Protein AF-A0A7G9T9T8-F1 (afdb_monomer)

Nearest PDB structures (foldseek):
  2iwv-assembly2_B  TM=6.405E-01  e=5.089E-01  Escherichia coli K-12
  6rd3-assembly1_B  TM=4.167E-01  e=2.544E-01  Klebsiella pneumoniae
  4v3g-assembly1_A  TM=5.137E-01  e=1.370E+00  Klebsiella oxytoca
  4d65-assembly1_C  TM=4.258E-01  e=1.670E+00  Providencia stuartii
  1uyo-assembly1_X  TM=4.064E-01  e=1.938E+00  Neisseria meningitidis

Radius of gyration: 18.89 Å; Cα contacts (8 Å, |Δi|>4): 425; chains: 1; bounding box: 42×28×63 Å

Structure (mmCIF, N/CA/C/O backbone):
data_AF-A0A7G9T9T8-F1
#
_entry.id   AF-A0A7G9T9T8-F1
#
loop_
_atom_site.group_PDB
_atom_site.id
_atom_site.type_symbol
_atom_site.label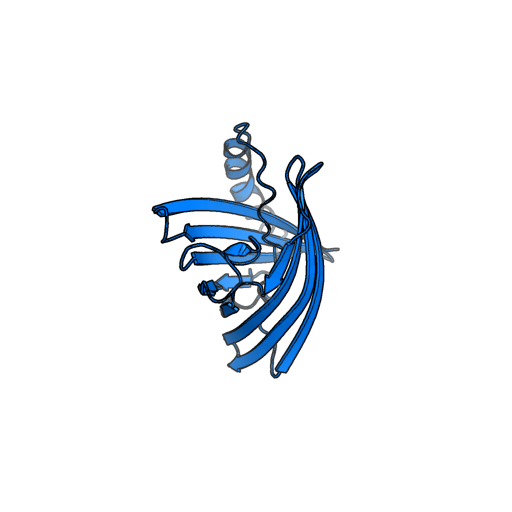_atom_id
_atom_site.label_alt_id
_atom_site.label_comp_id
_atom_site.label_asym_id
_atom_site.label_entity_id
_atom_site.label_seq_id
_atom_site.pdbx_PDB_ins_code
_atom_site.Cartn_x
_atom_site.Cartn_y
_atom_site.Cartn_z
_atom_site.occupancy
_atom_site.B_iso_or_equiv
_atom_site.auth_seq_id
_atom_site.auth_comp_id
_atom_site.auth_asym_id
_atom_site.auth_atom_id
_atom_site.pdbx_PDB_model_num
ATOM 1 N N . MET A 1 1 ? -12.056 4.888 40.534 1.00 46.94 1 MET A N 1
ATOM 2 C CA . MET A 1 1 ? -11.791 4.600 39.104 1.00 46.94 1 MET A CA 1
ATOM 3 C C . MET A 1 1 ? -10.584 5.425 38.642 1.00 46.94 1 MET A C 1
ATOM 5 O O . MET A 1 1 ? -10.728 6.570 38.252 1.00 46.94 1 MET A O 1
ATOM 9 N N . SER A 1 2 ? -9.382 5.083 39.118 1.00 39.94 2 SER A N 1
ATOM 10 C CA . SER A 1 2 ? -8.290 4.372 38.407 1.00 39.94 2 SER A CA 1
ATOM 11 C C . SER A 1 2 ? -7.689 5.081 37.175 1.00 39.94 2 SER A C 1
ATOM 13 O O . SER A 1 2 ? -7.621 4.523 36.087 1.00 39.94 2 SER A O 1
ATOM 15 N N . ARG A 1 3 ? -7.084 6.259 37.395 1.00 42.50 3 ARG A N 1
ATOM 16 C CA . ARG A 1 3 ? -6.124 6.929 36.481 1.00 42.50 3 ARG A CA 1
ATOM 17 C C . ARG A 1 3 ? -4.807 6.156 36.237 1.00 42.50 3 ARG A C 1
ATOM 19 O O . ARG A 1 3 ? -3.896 6.686 35.619 1.00 42.50 3 ARG A O 1
ATOM 26 N N . ARG A 1 4 ? -4.677 4.920 36.734 1.00 39.94 4 ARG A N 1
ATOM 27 C CA . ARG A 1 4 ? -3.432 4.128 36.699 1.00 39.94 4 ARG A CA 1
ATOM 28 C C . ARG A 1 4 ? -3.327 3.153 35.519 1.00 39.94 4 ARG A C 1
ATOM 30 O O . ARG A 1 4 ? -2.300 2.509 35.390 1.00 39.94 4 ARG A O 1
ATOM 37 N N . PHE A 1 5 ? -4.347 3.057 34.663 1.00 36.84 5 PHE A N 1
ATOM 38 C CA . PHE A 1 5 ? -4.350 2.118 33.529 1.00 36.84 5 PHE A CA 1
ATOM 39 C C . PHE A 1 5 ? -3.860 2.719 32.199 1.00 36.84 5 PHE A C 1
ATOM 41 O O . PHE A 1 5 ? -3.500 1.977 31.295 1.00 36.84 5 PHE A O 1
ATOM 48 N N . VAL A 1 6 ? -3.805 4.051 32.073 1.00 36.78 6 VAL A N 1
ATOM 49 C CA . VAL A 1 6 ? -3.439 4.724 30.809 1.00 36.78 6 VAL A CA 1
ATOM 50 C C . VAL A 1 6 ? -1.917 4.829 30.629 1.00 36.78 6 VAL A C 1
ATOM 52 O O . VAL A 1 6 ? -1.420 4.858 29.509 1.00 36.78 6 VAL A O 1
ATOM 55 N N . THR A 1 7 ? -1.147 4.817 31.718 1.00 35.94 7 THR A N 1
ATOM 56 C CA . THR A 1 7 ? 0.306 5.046 31.670 1.00 35.94 7 THR A CA 1
ATOM 57 C C . THR A 1 7 ? 1.118 3.817 31.249 1.00 35.94 7 THR A C 1
ATOM 59 O O . THR A 1 7 ? 2.262 3.959 30.831 1.00 35.94 7 THR A O 1
ATOM 62 N N . SER A 1 8 ? 0.550 2.610 31.335 1.00 31.81 8 SER A N 1
ATOM 63 C CA . SER A 1 8 ? 1.305 1.367 31.113 1.00 31.81 8 SER A CA 1
ATOM 64 C C . SER A 1 8 ? 1.410 0.942 29.646 1.00 31.81 8 SER A C 1
ATOM 66 O O . SER A 1 8 ? 2.321 0.192 29.314 1.00 31.81 8 SER A O 1
ATOM 68 N N . VAL A 1 9 ? 0.547 1.441 28.755 1.00 36.09 9 VAL A N 1
ATOM 69 C CA . VAL A 1 9 ? 0.622 1.117 27.314 1.00 36.09 9 VAL A CA 1
ATOM 70 C C . VAL A 1 9 ? 1.652 1.999 26.596 1.00 36.09 9 VAL A C 1
ATOM 72 O O . VAL A 1 9 ? 2.350 1.533 25.701 1.00 36.09 9 VAL A O 1
ATOM 75 N N . LEU A 1 10 ? 1.842 3.245 27.050 1.00 32.66 10 LEU A N 1
ATOM 76 C CA . LEU A 1 10 ? 2.774 4.190 26.421 1.00 32.66 10 LEU A CA 1
ATOM 77 C C . LEU A 1 10 ? 4.258 3.806 26.602 1.00 32.66 10 LEU A C 1
ATOM 79 O O . LEU A 1 10 ? 5.101 4.207 25.807 1.00 32.66 10 LEU A O 1
ATOM 83 N N . MET A 1 11 ? 4.592 3.020 27.633 1.00 36.62 11 MET A N 1
ATOM 84 C CA . MET A 1 11 ? 5.982 2.657 27.950 1.00 36.62 11 MET A CA 1
ATOM 85 C C . MET A 1 11 ? 6.512 1.424 27.200 1.00 36.62 11 MET A C 1
ATOM 87 O O . MET A 1 11 ? 7.717 1.189 27.231 1.00 36.62 11 MET A O 1
ATOM 91 N N . MET A 1 12 ? 5.668 0.666 26.490 1.00 39.31 12 MET A N 1
ATOM 92 C CA . MET A 1 12 ? 6.123 -0.486 25.690 1.00 39.31 12 MET A CA 1
ATOM 93 C C . MET A 1 12 ? 6.523 -0.138 24.246 1.00 39.31 12 MET A C 1
ATOM 95 O O . MET A 1 12 ? 7.150 -0.961 23.589 1.00 39.31 12 MET A O 1
ATOM 99 N N . LEU A 1 13 ? 6.234 1.074 23.758 1.00 40.78 13 LEU A N 1
ATOM 100 C CA . LEU A 1 13 ? 6.582 1.499 22.389 1.00 40.78 13 LEU A CA 1
ATOM 101 C C . LEU A 1 13 ? 7.947 2.204 22.274 1.00 40.78 13 LEU A C 1
ATOM 103 O O . LEU A 1 13 ? 8.478 2.345 21.176 1.00 40.78 13 LEU A O 1
ATOM 107 N N . ALA A 1 14 ? 8.548 2.623 23.391 1.00 39.56 14 ALA A N 1
ATOM 108 C CA . ALA A 1 14 ? 9.781 3.412 23.386 1.00 39.56 14 ALA A CA 1
ATOM 109 C C . ALA A 1 14 ? 11.070 2.658 22.966 1.00 39.56 14 ALA A C 1
ATOM 111 O O . ALA A 1 14 ? 11.891 3.273 22.285 1.00 39.56 14 ALA A O 1
ATOM 112 N N . PRO A 1 15 ? 11.300 1.366 23.294 1.00 44.19 15 PRO A N 1
ATOM 113 C CA . PRO A 1 15 ? 12.571 0.725 22.944 1.00 44.19 15 PRO A CA 1
ATOM 114 C C . PRO A 1 15 ? 12.659 0.247 21.481 1.00 44.19 15 PRO A C 1
ATOM 116 O O . PRO A 1 15 ? 13.750 -0.090 21.031 1.00 44.19 15 PRO A O 1
ATO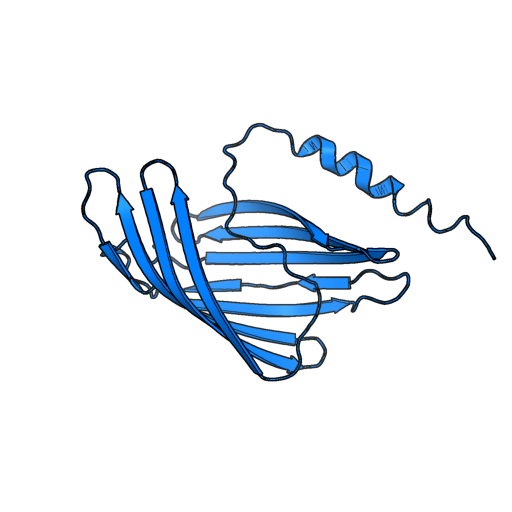M 119 N N . GLY A 1 16 ? 11.558 0.249 20.716 1.00 40.00 16 GLY A N 1
ATOM 120 C CA . GLY A 1 16 ? 11.560 -0.158 19.301 1.00 40.00 16 GLY A CA 1
ATOM 121 C C . GLY A 1 16 ? 12.051 0.920 18.325 1.00 40.00 16 GLY A C 1
ATOM 122 O O . GLY A 1 16 ? 12.593 0.591 17.273 1.00 40.00 16 GLY A O 1
ATOM 123 N N . LEU A 1 17 ? 11.919 2.207 18.675 1.00 44.59 17 LEU A N 1
ATOM 124 C CA . LEU A 1 17 ? 12.282 3.313 17.776 1.00 44.59 17 LEU A CA 1
ATOM 125 C C . LEU A 1 17 ? 13.799 3.513 17.618 1.00 44.59 17 LEU A C 1
ATOM 127 O O . LEU A 1 17 ? 14.245 4.054 16.609 1.00 44.59 17 LEU A O 1
ATOM 131 N N . ALA A 1 18 ? 14.606 3.075 18.588 1.00 45.25 18 ALA A N 1
ATOM 132 C CA . ALA A 1 18 ? 16.051 3.310 18.577 1.00 45.25 18 ALA A CA 1
ATOM 133 C C . ALA A 1 18 ? 16.823 2.407 17.593 1.00 45.25 18 ALA A C 1
ATOM 135 O O . ALA A 1 18 ? 17.959 2.720 17.252 1.00 45.25 18 ALA A O 1
ATOM 136 N N . ALA A 1 19 ? 16.217 1.317 17.108 1.00 45.78 19 ALA A N 1
ATOM 137 C CA . ALA A 1 19 ? 16.844 0.398 16.152 1.00 45.78 19 ALA A CA 1
ATOM 138 C C . ALA A 1 19 ? 16.656 0.805 14.673 1.00 45.78 19 ALA A C 1
ATOM 140 O O . ALA A 1 19 ? 17.202 0.154 13.787 1.00 45.78 19 ALA A O 1
ATOM 141 N N . LEU A 1 20 ? 15.903 1.876 14.392 1.00 45.19 20 LEU A N 1
ATOM 142 C CA . LEU A 1 20 ? 15.537 2.308 13.032 1.00 45.19 20 LEU A CA 1
ATOM 143 C C . LEU A 1 20 ? 16.400 3.456 12.486 1.00 45.19 20 LEU A C 1
ATOM 145 O O . LEU A 1 20 ? 16.138 3.962 11.401 1.00 45.19 20 LEU A O 1
ATOM 149 N N . THR A 1 21 ? 17.434 3.878 13.215 1.00 43.88 21 THR A N 1
ATOM 150 C CA . THR A 1 21 ? 18.306 5.004 12.834 1.00 43.88 21 THR A CA 1
ATOM 151 C C . THR A 1 21 ? 19.557 4.585 12.059 1.00 43.88 21 THR A C 1
ATOM 153 O O . THR A 1 21 ? 20.486 5.381 11.914 1.00 43.88 21 THR A O 1
ATOM 156 N N . ALA A 1 22 ? 19.606 3.358 11.529 1.00 38.19 22 ALA A N 1
ATOM 157 C CA . ALA A 1 22 ? 20.656 2.988 10.588 1.00 38.19 22 ALA A CA 1
ATOM 158 C C . ALA A 1 22 ? 20.522 3.854 9.315 1.00 38.19 22 ALA A C 1
ATOM 160 O O . ALA A 1 22 ? 19.442 3.883 8.723 1.00 38.19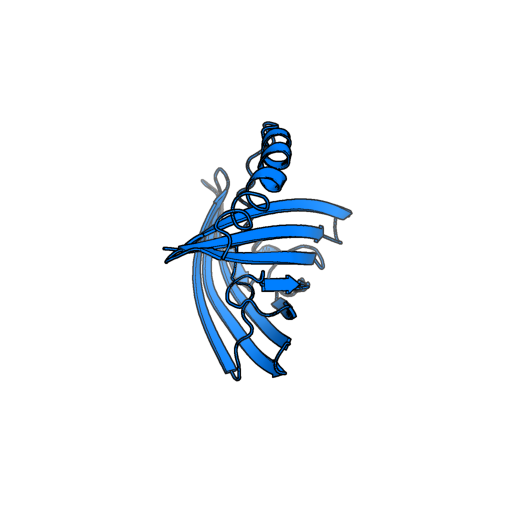 22 ALA A O 1
ATOM 161 N N . PRO A 1 23 ? 21.582 4.558 8.875 1.00 34.28 23 PRO A N 1
ATOM 162 C CA . PRO A 1 23 ? 21.566 5.333 7.639 1.00 34.28 23 PRO A CA 1
ATOM 163 C C . PRO A 1 23 ? 21.583 4.378 6.437 1.00 34.28 23 PRO A C 1
ATOM 165 O O . PRO A 1 23 ? 22.622 4.116 5.838 1.00 34.28 23 PRO A O 1
ATOM 168 N N . GLY A 1 24 ? 20.427 3.804 6.113 1.00 37.91 24 GLY A N 1
ATOM 169 C CA . GLY A 1 24 ? 20.154 3.237 4.797 1.00 37.91 24 GLY A CA 1
ATOM 170 C C . GLY A 1 24 ? 19.736 4.348 3.830 1.00 37.91 24 GLY A C 1
ATOM 171 O O . GLY A 1 24 ? 19.351 5.431 4.283 1.00 37.91 24 GLY A O 1
ATOM 172 N N . PRO A 1 25 ? 19.796 4.123 2.505 1.00 32.97 25 PRO A N 1
ATOM 173 C CA . PRO A 1 25 ? 19.146 5.026 1.566 1.00 32.97 25 PRO A CA 1
ATOM 174 C C . PRO A 1 25 ? 17.696 5.203 2.019 1.00 32.97 25 PRO A C 1
ATOM 176 O O . PRO A 1 25 ? 16.959 4.225 2.149 1.00 32.97 25 PRO A O 1
ATOM 179 N N . ALA A 1 26 ? 17.309 6.444 2.310 1.00 31.34 26 ALA A N 1
ATOM 180 C CA . ALA A 1 26 ? 15.929 6.799 2.578 1.00 31.34 26 ALA A CA 1
ATOM 181 C C . ALA A 1 26 ? 15.155 6.626 1.269 1.00 31.34 26 ALA A C 1
ATOM 183 O O . ALA A 1 26 ? 14.925 7.578 0.527 1.00 31.34 26 ALA A O 1
ATOM 184 N N . MET A 1 27 ? 14.790 5.385 0.954 1.00 32.19 27 MET A N 1
ATOM 185 C CA . MET A 1 27 ? 13.688 5.138 0.052 1.00 32.19 27 MET A CA 1
ATOM 186 C C . MET A 1 27 ? 12.468 5.598 0.830 1.00 32.19 27 MET A C 1
ATOM 188 O O . MET A 1 27 ? 12.003 4.910 1.737 1.00 32.19 27 MET A O 1
ATOM 192 N N . ALA A 1 28 ? 12.008 6.815 0.539 1.00 33.06 28 ALA A N 1
ATOM 193 C CA . ALA A 1 28 ? 10.644 7.202 0.840 1.00 33.06 28 ALA A CA 1
ATOM 194 C C . ALA A 1 28 ? 9.772 6.187 0.102 1.00 33.06 28 ALA A C 1
ATOM 196 O O . ALA A 1 28 ? 9.500 6.331 -1.087 1.00 33.06 28 ALA A O 1
ATOM 197 N N . SER A 1 29 ? 9.474 5.071 0.764 1.00 40.09 29 SER A N 1
ATOM 198 C CA . SER A 1 29 ? 8.638 4.043 0.183 1.00 40.09 29 SER A CA 1
ATOM 199 C C . SER A 1 29 ? 7.307 4.712 -0.116 1.00 40.09 29 SER A C 1
ATOM 201 O O . SER A 1 29 ? 6.798 5.429 0.748 1.00 40.09 29 SER A O 1
ATOM 203 N N . ALA A 1 30 ? 6.757 4.490 -1.305 1.00 43.03 30 ALA A N 1
ATOM 204 C CA . ALA A 1 30 ? 5.501 5.076 -1.775 1.00 43.03 30 ALA A CA 1
ATOM 205 C C . ALA A 1 30 ? 4.262 4.695 -0.929 1.00 43.03 30 ALA A C 1
ATOM 207 O O . ALA A 1 30 ? 3.129 4.893 -1.353 1.00 43.03 30 ALA A O 1
ATOM 208 N N . TYR A 1 31 ? 4.457 4.132 0.262 1.00 53.59 31 TYR A N 1
ATOM 209 C CA . TYR A 1 31 ? 3.400 3.665 1.132 1.00 53.59 31 TYR A CA 1
ATOM 210 C C . TYR A 1 31 ? 2.896 4.803 2.009 1.00 53.59 31 TYR A C 1
ATOM 212 O O . TYR A 1 31 ? 3.493 5.172 3.021 1.00 53.59 31 TYR A O 1
ATOM 220 N N . GLU A 1 32 ? 1.748 5.326 1.605 1.00 64.75 32 GLU A N 1
ATOM 221 C CA . GLU A 1 32 ? 0.862 6.093 2.461 1.00 64.75 32 GLU A CA 1
ATOM 222 C C . GLU A 1 32 ? 0.431 5.212 3.645 1.00 64.75 32 GLU A C 1
ATOM 224 O O . GLU A 1 32 ? -0.025 4.075 3.479 1.00 64.75 32 GLU A O 1
ATOM 229 N N . VAL A 1 33 ? 0.628 5.708 4.867 1.00 70.75 33 VAL A N 1
ATOM 230 C CA . VAL A 1 33 ? 0.095 5.049 6.061 1.00 70.75 33 VAL A CA 1
ATOM 231 C C . VAL A 1 33 ? -1.405 5.329 6.085 1.00 70.75 33 VAL A C 1
ATOM 233 O O . VAL A 1 33 ? -1.816 6.435 6.409 1.00 70.75 33 VAL A O 1
ATOM 236 N N . GLY A 1 34 ? -2.215 4.343 5.704 1.00 79.31 34 GLY A N 1
ATOM 237 C CA . GLY A 1 34 ? -3.677 4.436 5.761 1.00 79.31 34 GLY A CA 1
ATOM 238 C C . GLY A 1 34 ? -4.247 4.138 7.152 1.00 79.31 34 GLY A C 1
ATOM 239 O O . GLY A 1 34 ? -3.540 3.664 8.038 1.00 79.31 34 GLY A O 1
ATOM 240 N N . ASP A 1 35 ? -5.545 4.364 7.340 1.00 85.75 35 ASP A N 1
ATOM 241 C CA . ASP A 1 35 ? -6.267 3.976 8.556 1.00 85.75 35 ASP A CA 1
ATOM 242 C C . ASP A 1 35 ? -6.503 2.447 8.656 1.00 85.75 35 ASP A C 1
ATOM 244 O O . ASP A 1 35 ? -6.199 1.667 7.744 1.00 85.75 35 ASP A O 1
ATOM 248 N N . THR A 1 36 ? -7.085 1.997 9.772 1.00 92.00 36 THR A N 1
ATOM 249 C CA . THR A 1 36 ? -7.526 0.599 9.958 1.00 92.00 36 THR A CA 1
ATOM 250 C C . THR A 1 36 ? -8.998 0.369 9.602 1.00 92.00 36 THR A C 1
ATOM 252 O O . THR A 1 36 ? -9.476 -0.756 9.735 1.00 92.00 36 THR A O 1
ATOM 255 N N . ASP A 1 37 ? -9.712 1.391 9.125 1.00 92.12 37 ASP A N 1
ATOM 256 C CA . ASP A 1 37 ? -11.162 1.336 8.941 1.00 92.12 37 ASP A CA 1
ATOM 257 C C . ASP A 1 37 ? -11.554 0.632 7.639 1.00 92.12 37 ASP A C 1
ATOM 259 O O . ASP A 1 37 ? -10.870 0.720 6.616 1.00 92.12 37 ASP A O 1
ATOM 263 N N . ILE A 1 38 ? -12.689 -0.065 7.673 1.00 93.50 38 ILE A N 1
ATOM 264 C CA . ILE A 1 38 ? -13.287 -0.721 6.509 1.00 93.50 38 ILE A CA 1
ATOM 265 C C . ILE A 1 38 ? -14.452 0.137 6.032 1.00 93.50 38 ILE A C 1
ATOM 267 O O . ILE A 1 38 ? -15.353 0.469 6.803 1.00 93.50 38 ILE A O 1
ATOM 271 N N . GLY A 1 39 ? -14.436 0.537 4.762 1.00 88.38 39 GLY A N 1
ATOM 272 C CA . GLY A 1 39 ? -15.583 1.220 4.182 1.00 88.38 39 GLY A CA 1
ATOM 273 C C . GLY A 1 39 ? -16.695 0.254 3.821 1.00 88.38 39 GLY A C 1
ATOM 274 O O . GLY A 1 39 ? -16.443 -0.901 3.508 1.00 88.38 39 GLY A O 1
ATOM 275 N N . ALA A 1 40 ? -17.924 0.758 3.785 1.00 92.31 40 ALA A N 1
ATOM 276 C CA . ALA A 1 40 ? -19.065 0.034 3.240 1.00 92.31 40 ALA A CA 1
ATOM 277 C C . ALA A 1 40 ? -19.372 0.509 1.813 1.00 92.31 40 ALA A C 1
ATOM 279 O O . ALA A 1 40 ? -19.341 1.709 1.531 1.00 92.31 40 ALA A O 1
ATOM 280 N N . GLY A 1 41 ? -19.730 -0.423 0.926 1.00 95.19 41 GLY A N 1
ATOM 281 C CA . GLY A 1 41 ? -20.179 -0.099 -0.428 1.00 95.19 41 GLY A CA 1
ATOM 282 C C . GLY A 1 41 ? -19.049 0.311 -1.373 1.00 95.19 41 GLY A C 1
ATOM 283 O O . GLY A 1 41 ? -17.900 -0.085 -1.193 1.00 95.19 41 GLY A O 1
ATOM 284 N N . TRP A 1 42 ? -19.399 1.047 -2.427 1.00 97.00 42 TRP A N 1
ATOM 285 C CA . TRP A 1 42 ? -18.475 1.411 -3.502 1.00 97.00 42 TRP A CA 1
ATOM 286 C C . TRP A 1 42 ? -17.725 2.707 -3.199 1.00 97.00 42 TRP A C 1
ATOM 288 O O . TRP A 1 42 ? -18.316 3.690 -2.749 1.00 97.00 42 TRP A O 1
ATOM 298 N N . LYS A 1 43 ? -16.434 2.726 -3.525 1.00 95.19 43 LYS A N 1
ATOM 299 C CA . LYS A 1 43 ? -15.566 3.904 -3.487 1.00 95.19 43 LYS A CA 1
ATOM 300 C C . LYS A 1 43 ? -14.844 4.042 -4.818 1.00 95.19 43 LYS A C 1
ATOM 302 O O . LYS A 1 43 ? -14.470 3.048 -5.431 1.00 95.19 43 LYS A O 1
ATOM 307 N N . VAL A 1 44 ? -14.612 5.277 -5.240 1.00 95.00 44 VAL A N 1
ATOM 308 C CA . VAL A 1 44 ? -13.764 5.587 -6.393 1.00 95.00 44 VAL A CA 1
ATOM 309 C C . VAL A 1 44 ? -12.770 6.646 -5.953 1.00 95.00 44 VAL A C 1
ATOM 311 O O . VAL A 1 44 ? -13.174 7.670 -5.400 1.00 95.00 44 VAL A O 1
ATOM 314 N N . LYS A 1 45 ? -11.484 6.403 -6.188 1.00 93.06 45 LYS A N 1
ATOM 315 C CA . LYS A 1 45 ? -10.417 7.374 -5.957 1.00 93.06 45 LYS A CA 1
ATOM 316 C C . LYS A 1 45 ? -9.779 7.749 -7.281 1.00 93.06 45 LYS A C 1
ATOM 318 O O . LYS A 1 45 ? -9.566 6.902 -8.147 1.00 93.06 45 LYS A O 1
ATOM 323 N N . LEU A 1 46 ? -9.486 9.035 -7.406 1.00 94.00 46 LEU A N 1
ATOM 324 C CA . LEU A 1 46 ? -8.754 9.609 -8.518 1.00 94.00 46 LEU A CA 1
ATOM 325 C C . LEU A 1 46 ? -7.573 10.381 -7.944 1.00 94.00 46 LEU A C 1
ATOM 327 O O . LEU A 1 46 ? -7.770 11.277 -7.122 1.00 94.00 46 LEU A O 1
ATOM 331 N N . GLN A 1 47 ? -6.370 10.051 -8.390 1.00 89.44 47 GLN A N 1
ATOM 332 C CA . GLN A 1 47 ? -5.146 10.651 -7.887 1.00 89.44 47 GLN A CA 1
ATOM 333 C C . GLN A 1 47 ? -4.253 11.125 -9.033 1.00 89.44 47 GLN A C 1
ATOM 335 O O . GLN A 1 47 ? -4.240 10.573 -10.134 1.00 89.44 47 GLN A O 1
ATOM 340 N N . VAL A 1 48 ? -3.521 12.204 -8.761 1.00 90.44 48 VAL A N 1
ATOM 341 C CA . VAL A 1 48 ? -2.408 12.668 -9.583 1.00 90.44 48 VAL A CA 1
ATOM 342 C C . VAL A 1 48 ? -1.190 12.733 -8.682 1.00 90.44 48 VAL A C 1
ATOM 344 O O . VAL A 1 48 ? -1.210 13.426 -7.665 1.00 90.44 48 VAL A O 1
ATOM 347 N N . ALA A 1 49 ? -0.135 12.025 -9.059 1.00 86.56 49 ALA A N 1
ATOM 348 C CA . ALA A 1 49 ? 1.100 11.966 -8.299 1.00 86.56 49 ALA A CA 1
ATOM 349 C C . ALA A 1 49 ? 2.254 12.567 -9.102 1.00 86.56 49 ALA A C 1
ATOM 351 O O . ALA A 1 49 ? 2.300 12.503 -10.332 1.00 86.56 49 ALA A O 1
ATOM 352 N N . ARG A 1 50 ? 3.209 13.162 -8.387 1.00 88.44 50 ARG A N 1
ATOM 353 C CA . ARG A 1 50 ? 4.486 13.612 -8.939 1.00 88.44 50 ARG A CA 1
ATOM 354 C C . ARG A 1 50 ? 5.593 13.060 -8.056 1.00 88.44 50 ARG A C 1
ATOM 356 O O . ARG A 1 50 ? 5.691 13.447 -6.895 1.00 88.44 50 ARG A O 1
ATOM 363 N N . LEU A 1 51 ? 6.427 12.196 -8.617 1.00 84.56 51 LEU A N 1
ATOM 364 C CA . LEU A 1 51 ? 7.534 11.552 -7.923 1.00 84.56 51 LEU A CA 1
ATOM 365 C C . LEU A 1 51 ? 8.856 12.045 -8.504 1.00 84.56 51 LEU A C 1
ATOM 367 O O . LEU A 1 51 ? 8.987 12.234 -9.710 1.00 84.56 51 LEU A O 1
ATOM 371 N N . ARG A 1 52 ? 9.850 12.273 -7.649 1.00 85.81 52 ARG A N 1
ATOM 372 C CA . ARG A 1 52 ? 11.217 12.584 -8.074 1.00 85.81 52 ARG A CA 1
ATOM 373 C C . ARG A 1 52 ? 12.166 11.587 -7.428 1.00 85.81 52 ARG A C 1
ATOM 375 O O . ARG A 1 52 ? 12.169 11.473 -6.206 1.00 85.81 52 ARG A O 1
ATOM 382 N N . SER A 1 53 ? 12.976 10.924 -8.244 1.00 82.44 53 SER A N 1
ATOM 383 C CA . SER A 1 53 ? 14.001 9.977 -7.805 1.00 82.44 53 SER A CA 1
ATOM 384 C C . SER A 1 53 ? 15.313 10.312 -8.509 1.00 82.44 53 SER A C 1
ATOM 386 O O . SER A 1 53 ? 15.467 10.069 -9.703 1.00 82.44 53 SER A O 1
ATOM 388 N N . GLY A 1 54 ? 16.241 10.954 -7.793 1.00 86.88 54 GLY A N 1
ATOM 389 C CA . GLY A 1 54 ? 17.464 11.490 -8.399 1.00 86.88 54 GLY A CA 1
ATOM 390 C C . GLY A 1 54 ? 17.159 12.450 -9.557 1.00 86.88 54 GLY A C 1
ATOM 391 O O . GLY A 1 54 ? 16.453 13.445 -9.371 1.00 86.88 54 GLY A O 1
ATOM 392 N N . ASP A 1 55 ? 17.668 12.114 -10.744 1.00 87.50 55 ASP A N 1
ATOM 393 C CA . ASP A 1 55 ? 17.502 12.881 -11.988 1.00 87.50 55 ASP A CA 1
ATOM 394 C C . ASP A 1 55 ? 16.219 12.546 -12.762 1.00 87.50 55 ASP A C 1
ATOM 396 O O . ASP A 1 55 ? 15.975 13.117 -13.833 1.00 87.50 55 ASP A O 1
ATOM 400 N N . GLU A 1 56 ? 15.409 11.625 -12.239 1.00 84.94 56 GLU A N 1
ATOM 401 C CA . GLU A 1 56 ? 14.148 11.202 -12.825 1.00 84.94 56 GLU A CA 1
ATOM 402 C C . GLU A 1 56 ? 12.956 11.914 -12.177 1.00 84.94 56 GLU A C 1
ATOM 404 O O . GLU A 1 56 ? 12.856 12.066 -10.954 1.00 84.94 56 GLU A O 1
ATOM 409 N N . LEU A 1 57 ? 12.028 12.352 -13.022 1.00 88.75 57 LEU A N 1
ATOM 410 C CA . LEU A 1 57 ? 10.752 12.936 -12.655 1.00 88.75 57 LEU A CA 1
ATOM 411 C C . LEU A 1 57 ? 9.620 12.076 -13.224 1.00 88.75 57 LEU A C 1
ATOM 413 O O . LEU A 1 57 ? 9.337 12.113 -14.422 1.00 88.75 57 LEU A O 1
ATOM 417 N N . GLY A 1 58 ? 8.947 11.347 -12.344 1.00 86.88 58 GLY A N 1
ATOM 418 C CA . GLY A 1 58 ? 7.727 10.610 -12.636 1.00 86.88 58 GLY A CA 1
ATOM 419 C C . GLY A 1 58 ? 6.485 11.464 -12.398 1.00 86.88 58 GLY A C 1
ATOM 420 O O . GLY A 1 58 ? 6.411 12.262 -11.459 1.00 86.88 58 GLY A O 1
ATOM 421 N N . TRP A 1 59 ? 5.482 11.284 -13.243 1.00 89.38 59 TRP A N 1
ATOM 422 C CA . TRP A 1 59 ? 4.124 11.741 -12.995 1.00 89.38 59 TRP A CA 1
ATOM 423 C C . TRP A 1 59 ? 3.160 10.592 -13.224 1.00 89.38 59 TRP A C 1
ATOM 425 O O . TRP A 1 59 ? 3.266 9.925 -14.250 1.00 89.38 59 TRP A O 1
ATOM 435 N N . SER A 1 60 ? 2.170 10.464 -12.354 1.00 84.44 60 SER A N 1
ATOM 436 C CA . SER A 1 60 ? 1.011 9.604 -12.571 1.00 84.44 60 SER A CA 1
ATOM 437 C C . SER A 1 60 ? -0.216 10.491 -12.742 1.00 84.44 60 SER A C 1
ATOM 439 O O . SER A 1 60 ? -0.522 11.301 -11.864 1.00 84.44 60 SER A O 1
ATOM 441 N N . HIS A 1 61 ? -0.895 10.406 -13.885 1.00 85.62 61 HIS A N 1
ATOM 442 C CA . HIS A 1 61 ? -2.139 11.119 -14.154 1.00 85.62 61 HIS A CA 1
ATOM 443 C C . HIS A 1 61 ? -2.990 10.433 -15.255 1.00 85.62 61 HIS A C 1
ATOM 445 O O . HIS A 1 61 ? -2.581 10.380 -16.419 1.00 85.62 61 HIS A O 1
ATOM 451 N N . PRO A 1 62 ? -4.232 10.013 -14.964 1.00 86.56 62 PRO A N 1
ATOM 452 C CA . PRO A 1 62 ? -4.793 9.731 -13.643 1.00 86.56 62 PRO A CA 1
ATOM 453 C C . PRO A 1 62 ? -4.352 8.360 -13.105 1.00 86.56 62 PRO A C 1
ATOM 455 O O . PRO A 1 62 ? -4.173 7.417 -13.875 1.00 86.56 62 PRO A O 1
ATOM 458 N N . GLU A 1 63 ? -4.262 8.237 -11.784 1.00 90.56 63 GLU A N 1
ATOM 459 C CA . GLU A 1 63 ? -4.407 6.959 -11.080 1.00 90.56 63 GLU A CA 1
ATOM 460 C C . GLU A 1 63 ? -5.870 6.804 -10.667 1.00 90.56 63 GLU A C 1
ATOM 462 O O . GLU A 1 63 ? -6.461 7.716 -10.084 1.00 90.56 63 GLU A O 1
ATOM 467 N N . LEU A 1 64 ? -6.464 5.669 -11.020 1.00 94.75 64 LEU A N 1
ATOM 468 C CA . LEU A 1 64 ? -7.849 5.327 -10.740 1.00 94.75 64 LEU A CA 1
ATOM 469 C C . LEU A 1 64 ? -7.872 4.084 -9.857 1.00 94.75 64 LEU A C 1
ATOM 471 O O . LEU A 1 64 ? -7.291 3.065 -10.217 1.00 94.75 64 LEU A O 1
ATOM 475 N N . GLU A 1 65 ? -8.605 4.148 -8.752 1.00 95.62 65 GLU A N 1
ATOM 476 C CA . GLU A 1 65 ? -8.867 3.004 -7.881 1.00 95.62 65 GLU A CA 1
ATOM 477 C C . GLU A 1 65 ? -10.371 2.885 -7.641 1.00 95.62 65 GLU A C 1
ATOM 479 O O . GLU A 1 65 ? -11.051 3.870 -7.345 1.00 95.62 65 GLU A O 1
ATOM 484 N N . VAL A 1 66 ? -10.895 1.669 -7.764 1.00 96.88 66 VAL A N 1
ATOM 485 C CA . VAL A 1 66 ? -12.273 1.325 -7.418 1.00 96.88 66 VAL A CA 1
ATOM 486 C C . VAL A 1 66 ? -12.238 0.351 -6.252 1.00 96.88 66 VAL A C 1
ATOM 488 O O . VAL A 1 66 ? -11.662 -0.730 -6.356 1.00 96.88 66 VAL A O 1
ATOM 491 N N . GLY A 1 67 ? -12.862 0.745 -5.148 1.00 96.88 67 GLY A N 1
ATOM 492 C CA . GLY A 1 67 ? -12.995 -0.044 -3.932 1.00 96.88 67 GLY A CA 1
ATOM 493 C C . GLY A 1 67 ? -14.425 -0.536 -3.727 1.00 96.88 67 GLY A C 1
ATOM 494 O O . GLY A 1 67 ? -15.384 0.159 -4.070 1.00 96.88 67 GLY A O 1
ATOM 495 N N . TRP A 1 68 ? -14.576 -1.713 -3.132 1.00 97.75 68 TRP A N 1
ATOM 496 C CA . TRP A 1 68 ? -15.852 -2.266 -2.710 1.00 97.75 68 TRP A CA 1
ATOM 497 C C . TRP A 1 68 ? -15.727 -2.946 -1.344 1.00 97.75 68 TRP A C 1
ATOM 499 O O . TRP A 1 68 ? -15.112 -4.003 -1.204 1.00 97.75 68 TRP A O 1
ATOM 509 N N . GLY A 1 69 ? -16.346 -2.333 -0.336 1.00 97.06 69 GLY A N 1
ATOM 510 C CA . GLY A 1 69 ? -16.601 -2.936 0.966 1.00 97.06 69 GLY A CA 1
ATOM 511 C C . GLY A 1 69 ? -17.778 -3.895 0.889 1.00 97.06 69 GLY A C 1
ATOM 512 O O . GLY A 1 69 ? -18.929 -3.449 0.833 1.00 97.06 69 GLY A O 1
ATOM 513 N N . PHE A 1 70 ? -17.492 -5.196 0.845 1.00 95.69 70 PHE A N 1
ATOM 514 C CA . PHE A 1 70 ? -18.490 -6.246 0.612 1.00 95.69 70 PHE A CA 1
ATOM 515 C C . PHE A 1 70 ? -18.833 -7.058 1.868 1.00 95.69 70 PHE A C 1
ATOM 517 O O . PHE A 1 70 ? -19.778 -7.846 1.846 1.00 95.69 70 PHE A O 1
ATOM 524 N N . ALA A 1 71 ? -18.090 -6.864 2.958 1.00 96.19 71 ALA A N 1
ATOM 525 C CA . ALA A 1 71 ? -18.400 -7.405 4.276 1.00 96.19 71 ALA A CA 1
ATOM 526 C C . ALA A 1 71 ? -17.956 -6.420 5.364 1.00 96.19 71 ALA A C 1
ATOM 528 O O . ALA A 1 71 ? -17.104 -5.570 5.115 1.00 96.19 71 ALA A O 1
ATOM 529 N N . ASP A 1 72 ? -18.470 -6.587 6.585 1.00 95.50 72 ASP A N 1
ATOM 530 C CA . ASP A 1 72 ? -18.181 -5.701 7.726 1.00 95.50 72 ASP A CA 1
ATOM 531 C C . ASP A 1 72 ? -16.679 -5.539 8.022 1.00 95.50 72 ASP A C 1
ATOM 533 O O . ASP A 1 72 ? -16.260 -4.547 8.612 1.00 95.50 72 ASP A O 1
ATOM 537 N N . SER A 1 73 ? -15.864 -6.515 7.618 1.00 96.94 73 SER A N 1
ATOM 538 C CA . SER A 1 73 ? -14.420 -6.537 7.834 1.00 96.94 73 SER A CA 1
ATOM 539 C C . SER A 1 73 ? -13.593 -6.616 6.551 1.00 96.94 73 SER A C 1
ATOM 541 O O . SER A 1 73 ? -12.377 -6.747 6.660 1.00 96.94 73 SER A O 1
ATOM 543 N N . LEU A 1 74 ? -14.193 -6.556 5.354 1.00 97.81 74 LEU A N 1
ATOM 544 C CA . LEU A 1 74 ? -13.472 -6.751 4.089 1.00 97.81 74 LEU A CA 1
ATOM 545 C C . LEU A 1 74 ? -13.792 -5.671 3.052 1.00 97.81 74 LEU A C 1
ATOM 547 O O . LEU A 1 74 ? -14.953 -5.430 2.718 1.00 97.81 74 LEU A O 1
ATOM 551 N N . GLU A 1 75 ? -12.735 -5.104 2.474 1.00 98.00 75 GLU A N 1
ATOM 552 C CA . GLU A 1 75 ? -12.784 -4.176 1.343 1.00 98.00 75 GLU A CA 1
ATOM 553 C C . GLU A 1 75 ? -11.802 -4.636 0.261 1.00 98.00 75 GLU A C 1
ATOM 555 O O . GLU A 1 75 ? -10.621 -4.838 0.528 1.00 98.00 75 GLU A O 1
ATOM 560 N N . LEU A 1 76 ? -12.292 -4.824 -0.964 1.00 98.00 76 LEU A N 1
ATOM 561 C CA . LEU A 1 76 ? -11.466 -5.116 -2.136 1.00 98.00 76 LEU A CA 1
ATOM 562 C C . LEU A 1 76 ? -11.245 -3.821 -2.915 1.00 98.00 76 LEU A C 1
ATOM 564 O O . LEU A 1 76 ? -12.209 -3.109 -3.171 1.00 98.00 76 LEU A O 1
ATOM 568 N N . ALA A 1 77 ? -10.021 -3.544 -3.343 1.00 97.44 77 ALA A N 1
ATOM 569 C CA . ALA A 1 77 ? -9.692 -2.426 -4.212 1.00 97.44 77 ALA A CA 1
ATOM 570 C C . ALA A 1 77 ? -8.936 -2.912 -5.448 1.00 97.44 77 ALA A C 1
ATOM 572 O O . ALA A 1 77 ? -8.054 -3.765 -5.359 1.00 97.44 77 ALA A O 1
ATOM 573 N N . VAL A 1 78 ? -9.290 -2.362 -6.607 1.00 97.69 78 VAL A N 1
ATOM 574 C CA . VAL A 1 78 ? -8.581 -2.579 -7.869 1.00 97.69 78 VAL A CA 1
ATOM 575 C C . VAL A 1 78 ? -8.206 -1.224 -8.438 1.00 97.69 78 VAL A C 1
ATOM 577 O O . VAL A 1 78 ? -9.058 -0.340 -8.536 1.00 97.69 78 VAL A O 1
ATOM 580 N N . GLY A 1 79 ? -6.947 -1.060 -8.827 1.00 96.06 79 GLY A N 1
ATOM 581 C CA . GLY A 1 79 ? -6.447 0.200 -9.353 1.00 96.06 79 GLY A CA 1
ATOM 582 C C . GLY A 1 79 ? -5.502 0.037 -10.531 1.00 96.06 79 GLY A C 1
ATOM 583 O O . GLY A 1 79 ? -4.954 -1.032 -10.776 1.00 96.06 79 GLY A O 1
ATOM 584 N N . THR A 1 80 ? -5.341 1.112 -11.289 1.00 95.75 80 THR A N 1
ATOM 585 C CA . THR A 1 80 ? -4.340 1.255 -12.352 1.00 95.75 80 THR A CA 1
ATOM 586 C C . THR A 1 80 ? -4.151 2.742 -12.641 1.00 95.75 80 THR A C 1
ATOM 588 O O . THR A 1 80 ? -4.824 3.597 -12.061 1.00 95.75 80 THR A O 1
ATOM 591 N N . GLY A 1 81 ? -3.266 3.084 -13.565 1.00 94.75 81 GLY A N 1
ATOM 592 C CA . GLY A 1 81 ? -3.106 4.464 -13.976 1.00 94.75 81 GLY A CA 1
ATOM 593 C C . GLY A 1 81 ? -2.369 4.620 -15.288 1.00 94.75 81 GLY A C 1
ATOM 594 O O . GLY A 1 81 ? -2.059 3.659 -15.993 1.00 94.75 81 GLY A O 1
ATOM 595 N N . TYR A 1 82 ? -2.090 5.870 -15.610 1.00 93.75 82 TYR A N 1
ATOM 596 C CA . TYR A 1 82 ? -1.239 6.250 -16.723 1.00 93.75 82 TYR A CA 1
ATOM 597 C C . TYR A 1 82 ? -0.222 7.266 -16.238 1.00 93.75 82 TYR A C 1
ATOM 599 O O . TYR A 1 82 ? -0.565 8.167 -15.473 1.00 93.75 82 TYR A O 1
ATOM 607 N N . GLY A 1 83 ? 1.013 7.145 -16.701 1.00 92.88 83 GLY A N 1
ATOM 608 C CA . GLY A 1 83 ? 2.100 7.979 -16.231 1.00 92.88 83 GLY A CA 1
ATOM 609 C C . GLY A 1 83 ? 3.020 8.465 -17.331 1.00 92.88 83 GLY A C 1
ATOM 610 O O . GLY A 1 83 ? 2.942 8.064 -18.496 1.00 92.88 83 GLY A O 1
ATOM 611 N N . ARG A 1 84 ? 3.912 9.369 -16.934 1.00 92.75 84 ARG A N 1
ATOM 612 C CA . ARG A 1 84 ? 5.071 9.776 -17.721 1.00 92.75 84 ARG A CA 1
ATOM 613 C C . ARG A 1 84 ? 6.322 9.782 -16.867 1.00 92.75 84 ARG A C 1
ATOM 615 O O . ARG A 1 84 ? 6.283 10.197 -15.711 1.00 92.75 84 ARG A O 1
ATOM 622 N N . ILE A 1 85 ? 7.426 9.391 -17.481 1.00 92.06 85 ILE A N 1
ATOM 623 C CA . ILE A 1 85 ? 8.752 9.399 -16.874 1.00 92.06 85 ILE A CA 1
ATOM 624 C C . ILE A 1 85 ? 9.645 10.325 -17.693 1.00 92.06 85 ILE A C 1
ATOM 626 O O . ILE A 1 85 ? 9.687 10.257 -18.926 1.00 92.06 85 ILE A O 1
ATOM 630 N N . GLU A 1 86 ? 10.325 11.232 -17.000 1.00 92.00 86 GLU A N 1
ATOM 631 C CA . GLU A 1 86 ? 11.244 12.210 -17.572 1.00 92.00 86 GLU A CA 1
ATOM 632 C C . GLU A 1 86 ? 12.597 12.116 -16.868 1.00 92.00 86 GLU A C 1
ATOM 634 O O . GLU A 1 86 ? 12.722 12.501 -15.709 1.00 92.00 86 GLU A O 1
ATOM 639 N N . THR A 1 87 ? 13.625 11.647 -17.571 1.00 90.81 87 THR A N 1
ATOM 640 C CA . THR A 1 87 ? 15.010 11.675 -17.078 1.00 90.81 87 THR A CA 1
ATOM 641 C C . THR A 1 87 ? 15.707 12.941 -17.568 1.00 90.81 87 THR A C 1
ATOM 643 O O . THR A 1 87 ? 15.551 13.335 -18.726 1.00 90.81 87 THR A O 1
ATOM 646 N N . THR A 1 88 ? 16.505 13.585 -16.716 1.00 90.12 88 THR A N 1
ATOM 647 C CA . THR A 1 88 ? 17.267 14.788 -17.092 1.00 90.12 88 THR A CA 1
ATOM 648 C C . THR A 1 88 ? 18.179 14.511 -18.296 1.00 90.12 88 THR A C 1
ATOM 650 O O . THR A 1 88 ? 19.045 13.645 -18.245 1.00 90.12 88 THR A O 1
ATOM 653 N N . GLY A 1 89 ? 17.963 15.228 -19.407 1.00 88.88 89 GLY A N 1
ATOM 654 C CA . GLY A 1 89 ? 18.695 15.024 -20.668 1.00 88.88 89 GLY A CA 1
ATOM 655 C C . GLY A 1 89 ? 18.287 13.779 -21.473 1.00 88.88 89 GLY A C 1
ATOM 656 O O . GLY A 1 89 ? 18.859 13.534 -22.533 1.00 88.88 89 GLY A O 1
ATOM 657 N N . GLY A 1 90 ? 17.305 13.007 -20.997 1.00 90.38 90 GLY A N 1
ATOM 658 C CA . GLY A 1 90 ? 16.789 11.801 -21.642 1.00 90.38 90 GLY A CA 1
ATOM 659 C C . GLY A 1 90 ? 15.440 11.999 -22.348 1.00 90.38 90 GLY A C 1
ATOM 660 O O . GLY A 1 90 ? 14.839 13.076 -22.288 1.00 90.38 90 GLY A O 1
ATOM 661 N N . PRO A 1 91 ? 14.938 10.958 -23.040 1.00 89.81 91 PRO A N 1
ATOM 662 C CA . PRO A 1 91 ? 13.623 10.994 -23.665 1.00 89.81 91 PRO A CA 1
ATOM 663 C C . PRO A 1 91 ? 12.509 10.960 -22.613 1.00 89.81 91 PRO A C 1
ATOM 665 O O . PRO A 1 91 ? 12.575 10.205 -21.645 1.00 89.81 91 PRO A O 1
ATOM 668 N N . ARG A 1 92 ? 11.441 11.725 -22.856 1.00 93.19 92 ARG A N 1
ATOM 669 C CA . ARG A 1 92 ? 10.172 11.591 -22.132 1.00 93.19 92 ARG A CA 1
ATOM 670 C C . ARG A 1 92 ? 9.448 10.337 -22.619 1.00 93.19 92 ARG A C 1
ATOM 672 O O . ARG A 1 92 ? 9.271 10.166 -23.826 1.00 93.19 92 ARG A O 1
ATOM 679 N N . ARG A 1 93 ? 8.998 9.496 -21.691 1.00 94.12 93 ARG A N 1
ATOM 680 C CA . ARG A 1 93 ? 8.227 8.278 -21.979 1.00 94.12 93 ARG A CA 1
ATOM 681 C C . ARG A 1 93 ? 6.871 8.341 -21.301 1.00 94.12 93 ARG A C 1
ATOM 683 O O . ARG A 1 93 ? 6.728 8.997 -20.274 1.00 94.12 93 ARG A O 1
ATOM 690 N N . HIS A 1 94 ? 5.887 7.681 -21.892 1.00 95.12 94 HIS A N 1
ATOM 691 C CA . HIS A 1 94 ? 4.531 7.610 -21.371 1.00 95.12 94 HIS A CA 1
ATOM 692 C C . HIS A 1 94 ? 4.025 6.183 -21.466 1.00 95.12 94 HIS A C 1
ATOM 694 O O . HIS A 1 94 ? 4.335 5.510 -22.446 1.00 95.12 94 HIS A O 1
ATOM 700 N N . GLY A 1 95 ? 3.220 5.762 -20.502 1.00 95.12 95 GLY A N 1
ATOM 701 C CA . GLY A 1 95 ? 2.695 4.411 -20.508 1.00 95.12 95 GLY A CA 1
ATOM 702 C C . GLY A 1 95 ? 1.688 4.159 -19.403 1.00 95.12 95 GLY A C 1
ATOM 703 O O . GLY A 1 95 ? 1.490 4.975 -18.500 1.00 95.12 95 GLY A O 1
ATOM 704 N N . HIS A 1 96 ? 1.033 3.010 -19.503 1.00 95.50 96 HIS A N 1
ATOM 705 C CA . HIS A 1 96 ? 0.132 2.528 -18.468 1.00 95.50 96 HIS A CA 1
ATOM 706 C C . HIS A 1 96 ? 0.928 2.013 -17.272 1.00 95.50 96 HIS A C 1
ATOM 708 O O . HIS A 1 96 ? 2.000 1.422 -17.440 1.00 95.50 96 HIS A O 1
ATOM 714 N N . HIS A 1 97 ? 0.393 2.242 -16.079 1.00 93.62 97 HIS A N 1
ATOM 715 C CA . HIS A 1 97 ? 0.876 1.616 -14.862 1.00 93.62 97 HIS A CA 1
ATOM 716 C C . HIS A 1 97 ? 0.369 0.184 -14.752 1.00 93.62 97 HIS A C 1
ATOM 718 O O . HIS A 1 97 ? -0.624 -0.205 -15.375 1.00 93.62 97 HIS A O 1
ATOM 724 N N . ASP A 1 98 ? 1.059 -0.585 -13.927 1.00 95.06 98 ASP A N 1
ATOM 725 C CA . ASP A 1 98 ? 0.622 -1.911 -13.532 1.00 95.06 98 ASP A CA 1
ATOM 726 C C . ASP A 1 98 ? -0.753 -1.885 -12.856 1.00 95.06 98 ASP A C 1
ATOM 728 O O . ASP A 1 98 ? -1.177 -0.891 -12.257 1.00 95.06 98 ASP A O 1
ATOM 732 N N . ALA A 1 99 ? -1.486 -2.986 -13.000 1.00 96.75 99 ALA A N 1
ATOM 733 C CA . ALA A 1 99 ? -2.747 -3.177 -12.307 1.00 96.75 99 ALA A CA 1
ATOM 734 C C . ALA A 1 99 ? -2.476 -3.626 -10.871 1.00 96.75 99 ALA A C 1
ATOM 736 O O . ALA A 1 99 ? -1.650 -4.504 -10.628 1.00 96.75 99 ALA A O 1
ATOM 737 N N . ARG A 1 100 ? -3.215 -3.058 -9.926 1.00 96.94 100 ARG A N 1
ATOM 738 C CA . ARG A 1 100 ? -3.110 -3.328 -8.496 1.00 96.94 100 ARG A CA 1
ATOM 739 C C . ARG A 1 100 ? -4.396 -3.964 -7.993 1.00 96.94 100 ARG A C 1
ATOM 741 O O . ARG A 1 100 ? -5.480 -3.514 -8.364 1.00 96.94 100 ARG A O 1
ATOM 748 N N . VAL A 1 101 ? -4.284 -4.975 -7.138 1.00 97.94 101 VAL A N 1
ATOM 749 C CA . VAL A 1 101 ? -5.413 -5.593 -6.433 1.00 97.94 101 VAL A CA 1
ATOM 750 C C . VAL A 1 101 ? -5.067 -5.706 -4.955 1.00 97.94 101 VAL A C 1
ATOM 752 O O . VAL A 1 101 ? -4.181 -6.471 -4.586 1.00 97.94 101 VAL A O 1
ATOM 755 N N . ALA A 1 102 ? -5.805 -4.991 -4.110 1.00 97.56 102 ALA A N 1
ATOM 756 C CA . ALA A 1 102 ? -5.614 -4.982 -2.666 1.00 97.56 102 ALA A CA 1
ATOM 757 C C . ALA A 1 102 ? -6.865 -5.485 -1.942 1.00 97.56 102 ALA A C 1
ATOM 759 O O . ALA A 1 102 ? -7.987 -5.131 -2.301 1.00 97.56 102 ALA A O 1
ATOM 760 N N . LEU A 1 103 ? -6.684 -6.294 -0.901 1.00 98.12 103 LEU A N 1
ATOM 761 C CA . LEU A 1 103 ? -7.762 -6.740 -0.021 1.00 98.12 103 LEU A CA 1
ATOM 762 C C . LEU A 1 103 ? -7.485 -6.241 1.390 1.00 98.12 103 LEU A C 1
ATOM 764 O O . LEU A 1 103 ? -6.636 -6.795 2.075 1.00 98.12 103 LEU A O 1
ATOM 768 N N . LYS A 1 104 ? -8.232 -5.247 1.858 1.00 97.75 104 LYS A N 1
ATOM 769 C CA . LYS A 1 104 ? -8.155 -4.772 3.237 1.00 97.75 104 LYS A CA 1
ATOM 770 C C . LYS A 1 104 ? -9.047 -5.625 4.132 1.00 97.75 104 LYS A C 1
ATOM 772 O O . LYS A 1 104 ? -10.248 -5.744 3.897 1.00 97.75 104 LYS A O 1
ATOM 777 N N . TRP A 1 105 ? -8.456 -6.188 5.179 1.00 98.44 105 TRP A N 1
ATOM 778 C CA . TRP A 1 105 ? -9.127 -6.984 6.197 1.00 98.44 105 TRP A CA 1
ATOM 779 C C . TRP A 1 105 ? -9.001 -6.334 7.575 1.00 98.44 105 TRP A C 1
ATOM 781 O O . TRP A 1 105 ? -7.917 -6.271 8.159 1.00 98.44 105 TRP A O 1
ATOM 791 N N . GLY A 1 106 ? -10.131 -5.878 8.114 1.00 97.94 106 GLY A N 1
ATOM 792 C CA . GLY A 1 106 ? -10.264 -5.389 9.481 1.00 97.94 106 GLY A CA 1
ATOM 793 C C . GLY A 1 106 ? -10.277 -6.556 10.464 1.00 97.94 106 GLY A C 1
ATOM 794 O O . GLY A 1 106 ? -11.302 -7.203 10.667 1.00 97.94 106 GLY A O 1
ATOM 795 N N . ILE A 1 107 ? -9.133 -6.831 11.087 1.00 98.19 107 ILE A N 1
ATOM 796 C CA . ILE A 1 107 ? -8.981 -7.902 12.084 1.00 98.19 107 ILE A CA 1
ATOM 797 C C . ILE A 1 107 ? -9.659 -7.497 13.395 1.00 98.19 107 ILE A C 1
ATOM 799 O O . ILE A 1 107 ? -10.285 -8.314 14.072 1.00 98.19 107 ILE A O 1
ATOM 803 N N . ARG A 1 108 ? -9.523 -6.221 13.767 1.00 97.69 108 ARG A N 1
ATOM 804 C CA . ARG A 1 108 ? -10.141 -5.644 14.957 1.00 97.69 108 ARG A CA 1
ATOM 805 C C . ARG A 1 108 ? -10.521 -4.201 14.680 1.00 97.69 108 ARG A C 1
ATOM 807 O O . ARG A 1 108 ? -9.656 -3.406 14.328 1.00 97.69 108 ARG A O 1
ATOM 814 N N . GLN A 1 109 ? -11.786 -3.863 14.899 1.00 95.31 109 GLN A N 1
ATOM 815 C CA . GLN A 1 109 ? -12.242 -2.481 14.816 1.00 95.31 109 GLN A CA 1
ATOM 816 C C . GLN A 1 109 ? -11.784 -1.697 16.047 1.00 95.31 109 GLN A C 1
ATOM 818 O O . GLN A 1 109 ? -11.860 -2.187 17.179 1.00 95.31 109 GLN A O 1
ATOM 823 N N . GLU A 1 110 ? -11.331 -0.471 15.816 1.00 95.19 110 GLU A N 1
ATOM 824 C CA . GLU A 1 110 ? -10.982 0.450 16.888 1.00 95.19 110 GLU A CA 1
ATOM 825 C C . GLU A 1 110 ? -12.232 0.893 17.669 1.00 95.19 110 GLU A C 1
ATOM 827 O O . GLU A 1 110 ? -13.291 1.156 17.099 1.00 95.19 110 GLU A O 1
ATOM 832 N N . SER A 1 111 ? -12.115 0.992 18.992 1.00 93.00 111 SER A N 1
ATOM 833 C CA . SER A 1 111 ? -13.158 1.525 19.873 1.00 93.00 111 SER A CA 1
ATOM 834 C C . SER A 1 111 ? -12.526 2.183 21.105 1.00 93.00 111 SER A C 1
ATOM 836 O O . SER A 1 111 ? -11.332 1.992 21.344 1.00 93.00 111 SER A O 1
ATOM 838 N N . PRO A 1 112 ? -13.269 2.957 21.921 1.00 92.25 112 PRO A N 1
ATOM 839 C CA . PRO A 1 112 ? -12.697 3.620 23.090 1.00 92.25 112 PRO A CA 1
ATOM 840 C C . PRO A 1 112 ? -11.953 2.645 24.016 1.00 92.25 112 PRO A C 1
ATOM 842 O O . PRO A 1 112 ? -12.547 1.757 24.624 1.00 92.25 112 PRO A O 1
ATOM 845 N N . GLY A 1 113 ? -10.635 2.825 24.129 1.00 89.06 113 GLY A N 1
ATOM 846 C CA . GLY A 1 113 ? -9.764 1.965 24.936 1.00 89.06 113 GLY A CA 1
ATOM 847 C C . GLY A 1 113 ? -9.295 0.678 24.247 1.00 89.06 113 GLY A C 1
ATOM 848 O O . GLY A 1 113 ? -8.649 -0.144 24.896 1.00 89.06 113 GLY A O 1
ATOM 849 N N . THR A 1 114 ? -9.576 0.493 22.956 1.00 94.88 114 THR A N 1
ATOM 850 C CA . THR A 1 114 ? -9.084 -0.632 22.155 1.00 94.88 114 THR A CA 1
ATOM 851 C C . THR A 1 114 ? -8.354 -0.149 20.904 1.00 94.88 114 THR A C 1
ATOM 853 O O . THR A 1 114 ? -8.583 0.960 20.434 1.00 94.88 114 THR A O 1
ATOM 856 N N . VAL A 1 115 ? -7.440 -0.973 20.389 1.00 97.38 115 VAL A N 1
ATOM 857 C CA . VAL A 1 115 ? -6.694 -0.680 19.157 1.00 97.38 115 VAL A CA 1
ATOM 858 C C . VAL A 1 115 ? -7.422 -1.250 17.944 1.00 97.38 115 VAL A C 1
ATOM 860 O O . VAL A 1 115 ? -7.982 -2.348 18.024 1.00 97.38 115 VAL A O 1
ATOM 863 N N . GLY A 1 116 ? -7.377 -0.527 16.830 1.00 97.94 116 GLY A N 1
ATOM 864 C CA . GLY A 1 116 ? -7.728 -1.047 15.515 1.00 97.94 116 GLY A CA 1
ATOM 865 C C . GLY A 1 116 ? -6.566 -1.848 14.935 1.00 97.94 116 GLY A C 1
ATOM 866 O O . GLY A 1 116 ? -5.408 -1.486 15.142 1.00 97.94 116 GLY A O 1
ATOM 867 N N . ILE A 1 117 ? -6.858 -2.937 14.227 1.00 98.25 117 ILE A N 1
ATOM 868 C CA . ILE A 1 117 ? -5.864 -3.748 13.515 1.00 98.25 117 ILE A CA 1
ATOM 869 C C . ILE A 1 117 ? -6.421 -4.094 12.139 1.00 98.25 117 ILE A C 1
ATOM 871 O O . ILE A 1 117 ? -7.513 -4.656 12.043 1.00 98.25 117 ILE A O 1
ATOM 875 N N . ALA A 1 118 ? -5.643 -3.820 11.096 1.00 98.25 118 ALA A N 1
ATOM 876 C CA . ALA A 1 118 ? -5.964 -4.200 9.728 1.00 98.25 118 ALA A CA 1
ATOM 877 C C . ALA A 1 118 ? -4.766 -4.856 9.034 1.00 98.25 118 ALA A C 1
ATOM 879 O O . ALA A 1 118 ? -3.612 -4.543 9.327 1.00 98.25 118 ALA A O 1
ATOM 880 N N . PHE A 1 119 ? -5.049 -5.753 8.100 1.00 97.94 119 PHE A N 1
ATOM 881 C CA . PHE A 1 119 ? -4.075 -6.378 7.210 1.00 97.94 119 PHE A CA 1
ATOM 882 C C . PHE A 1 119 ? -4.532 -6.171 5.769 1.00 97.94 119 PHE A C 1
ATOM 884 O O . PHE A 1 119 ? -5.717 -6.329 5.494 1.00 97.94 119 PHE A O 1
ATOM 891 N N . GLU A 1 120 ? -3.639 -5.785 4.864 1.00 97.62 120 GLU A N 1
ATOM 892 C CA . GLU A 1 120 ? -4.020 -5.404 3.497 1.00 97.62 120 GLU A CA 1
ATOM 893 C C . GLU A 1 120 ? -3.089 -6.021 2.448 1.00 97.62 120 GLU A C 1
ATOM 895 O O . GLU A 1 120 ? -2.272 -5.314 1.871 1.00 97.62 120 GLU A O 1
ATOM 900 N N . PRO A 1 121 ? -3.153 -7.342 2.206 1.00 97.25 121 PRO A N 1
ATOM 901 C CA . PRO A 1 121 ? -2.410 -7.963 1.120 1.00 97.25 121 PRO A CA 1
ATOM 902 C C . PRO A 1 121 ? -2.740 -7.282 -0.205 1.00 97.25 121 PRO A C 1
AT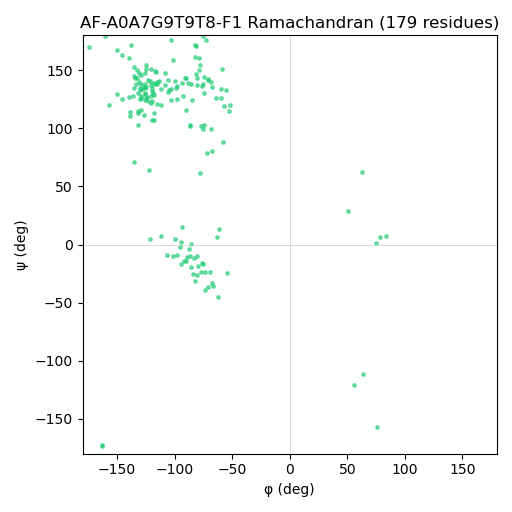OM 904 O O . PRO A 1 121 ? -3.905 -7.061 -0.542 1.00 97.25 121 PRO A O 1
ATOM 907 N N . ASP A 1 122 ? -1.688 -6.979 -0.945 1.00 97.31 122 ASP A N 1
ATOM 908 C CA . ASP A 1 122 ? -1.729 -6.155 -2.137 1.00 97.31 122 ASP A CA 1
ATOM 909 C C . ASP A 1 122 ? -0.814 -6.750 -3.201 1.00 97.31 122 ASP A C 1
ATOM 911 O O . ASP A 1 122 ? 0.347 -7.064 -2.932 1.00 97.31 122 ASP A O 1
ATOM 915 N N . VAL A 1 123 ? -1.365 -6.962 -4.391 1.00 98.00 123 VAL A N 1
ATOM 916 C CA . VAL A 1 123 ? -0.677 -7.576 -5.520 1.00 98.00 123 VAL A CA 1
ATOM 917 C C . VAL A 1 123 ? -0.645 -6.598 -6.681 1.00 98.00 123 VAL A C 1
ATOM 919 O O . VAL A 1 123 ? -1.691 -6.195 -7.195 1.00 98.00 123 VAL A O 1
ATOM 922 N N . THR A 1 124 ? 0.562 -6.303 -7.150 1.00 97.19 124 THR A N 1
ATOM 923 C CA . THR A 1 124 ? 0.805 -5.562 -8.387 1.00 97.19 124 THR A CA 1
ATOM 924 C C . THR A 1 124 ? 1.099 -6.553 -9.508 1.00 97.19 124 THR A C 1
ATOM 926 O O . THR A 1 124 ? 1.973 -7.415 -9.387 1.00 97.19 124 THR A O 1
ATOM 929 N N . LEU A 1 125 ? 0.342 -6.462 -10.599 1.00 97.31 125 LEU A N 1
ATOM 930 C CA . LEU A 1 125 ? 0.448 -7.322 -11.773 1.00 97.31 125 LEU A CA 1
ATOM 931 C C . LEU A 1 125 ? 1.163 -6.568 -12.905 1.00 97.31 125 LEU A C 1
ATOM 933 O O . LEU A 1 125 ? 0.741 -5.453 -13.212 1.00 97.31 125 LEU A O 1
ATOM 937 N N . PRO A 1 126 ? 2.151 -7.177 -13.593 1.00 96.12 126 PRO A N 1
ATOM 938 C CA . PRO A 1 126 ? 3.000 -6.505 -14.583 1.00 96.12 126 PRO A CA 1
ATOM 939 C C . PRO A 1 126 ? 2.284 -6.308 -15.932 1.00 96.12 126 PRO A C 1
ATOM 941 O O . PRO A 1 126 ? 2.674 -6.886 -16.955 1.00 96.12 126 PRO A O 1
ATOM 944 N N . THR A 1 127 ? 1.181 -5.559 -15.917 1.00 96.31 127 THR A N 1
ATOM 945 C CA . THR A 1 127 ? 0.305 -5.258 -17.061 1.00 96.31 127 THR A CA 1
ATOM 946 C C . THR A 1 127 ? 0.592 -3.897 -17.691 1.00 96.31 127 THR A C 1
ATOM 948 O O . THR A 1 127 ? 0.008 -3.578 -18.726 1.00 96.31 127 THR A O 1
ATOM 951 N N . GLY A 1 128 ? 1.429 -3.079 -17.053 1.00 94.06 128 GLY A N 1
ATOM 952 C CA . GLY A 1 128 ? 1.831 -1.764 -17.525 1.00 94.06 128 GLY A CA 1
ATOM 953 C C . GLY A 1 128 ? 2.848 -1.817 -18.666 1.00 94.06 128 GLY A C 1
ATOM 954 O O . GLY A 1 128 ? 3.277 -2.875 -19.131 1.00 94.06 128 GLY A O 1
ATOM 955 N N . ASP A 1 129 ? 3.242 -0.635 -19.135 1.00 94.88 129 ASP A N 1
ATOM 956 C CA . ASP A 1 129 ? 4.210 -0.490 -20.222 1.00 94.88 129 ASP A CA 1
ATOM 957 C C . ASP A 1 129 ? 5.653 -0.494 -19.690 1.00 94.88 129 ASP A C 1
ATOM 959 O O . ASP A 1 129 ? 6.168 0.508 -19.183 1.00 94.88 129 ASP A O 1
ATOM 963 N N . ARG A 1 130 ? 6.327 -1.638 -19.851 1.00 91.69 130 ARG A N 1
ATOM 964 C CA . ARG A 1 130 ? 7.738 -1.814 -19.469 1.00 91.69 130 ARG A CA 1
ATOM 965 C C . ARG A 1 130 ? 8.695 -0.984 -20.321 1.00 91.69 130 ARG A C 1
ATOM 967 O O . ARG A 1 130 ? 9.687 -0.475 -19.810 1.00 91.69 130 ARG A O 1
ATOM 974 N N . ALA A 1 131 ? 8.414 -0.803 -21.615 1.00 90.38 131 ALA A N 1
ATOM 975 C CA . ALA A 1 131 ? 9.282 -0.013 -22.492 1.00 90.38 131 ALA A CA 1
ATOM 976 C C . ALA A 1 131 ? 9.264 1.474 -22.094 1.00 90.38 131 ALA A C 1
ATOM 978 O O . ALA A 1 131 ? 10.285 2.173 -22.176 1.00 90.38 131 ALA A O 1
ATOM 979 N N . ALA A 1 132 ? 8.112 1.941 -21.610 1.00 89.31 132 ALA A N 1
ATOM 980 C CA . ALA A 1 132 ? 7.949 3.270 -21.043 1.00 89.31 132 ALA A CA 1
ATOM 981 C C . ALA A 1 132 ? 8.534 3.427 -19.628 1.00 89.31 132 ALA A C 1
ATOM 983 O O . ALA A 1 132 ? 8.742 4.564 -19.204 1.00 89.31 132 ALA A O 1
ATOM 984 N N . GLY A 1 133 ? 8.816 2.324 -18.926 1.00 87.38 133 GLY A N 1
ATOM 985 C CA . GLY A 1 133 ? 9.254 2.301 -17.527 1.00 87.38 133 GLY A CA 1
ATOM 986 C C . GLY A 1 133 ? 8.120 2.505 -16.516 1.00 87.38 133 GLY A C 1
ATOM 987 O O . GLY A 1 133 ? 8.386 2.660 -15.331 1.00 87.38 133 GLY A O 1
ATOM 988 N N . THR A 1 134 ? 6.859 2.546 -16.962 1.00 86.75 134 THR A N 1
ATOM 989 C CA . THR A 1 134 ? 5.696 2.769 -16.087 1.00 86.75 134 THR A CA 1
ATOM 990 C C . THR A 1 134 ? 5.102 1.476 -15.529 1.00 86.75 134 THR A C 1
ATOM 992 O O . THR A 1 134 ? 4.299 1.558 -14.600 1.00 86.75 134 THR A O 1
ATOM 995 N N . GLY A 1 135 ? 5.478 0.319 -16.083 1.00 89.50 135 GLY A N 1
ATOM 996 C CA . GLY A 1 135 ? 5.183 -1.012 -15.547 1.00 89.50 135 GLY A CA 1
ATOM 997 C C . GLY A 1 135 ? 6.457 -1.765 -15.162 1.00 89.50 135 GLY A C 1
ATOM 998 O O . GLY A 1 135 ? 7.507 -1.565 -15.778 1.00 89.50 135 GLY A O 1
ATOM 999 N N . GLY A 1 136 ? 6.353 -2.617 -14.147 1.00 90.06 136 GLY A N 1
ATOM 1000 C CA . GLY A 1 136 ? 7.434 -3.443 -13.629 1.00 90.06 136 GLY A CA 1
ATOM 1001 C C . GLY A 1 136 ? 7.671 -4.729 -14.426 1.00 90.06 136 GLY A C 1
ATOM 1002 O O . GLY A 1 136 ? 6.903 -5.134 -15.311 1.00 90.06 136 GLY A O 1
ATOM 1003 N N . ASP A 1 137 ? 8.765 -5.404 -14.083 1.00 91.44 137 ASP A N 1
ATOM 1004 C CA . ASP A 1 137 ? 9.221 -6.615 -14.772 1.00 91.44 137 ASP A CA 1
ATOM 1005 C C . ASP A 1 137 ? 8.530 -7.900 -14.289 1.00 91.44 137 ASP A C 1
ATOM 1007 O O . ASP A 1 137 ? 8.612 -8.941 -14.947 1.00 91.44 137 ASP A O 1
ATOM 1011 N N . GLY A 1 138 ? 7.793 -7.848 -13.177 1.00 94.00 138 GLY A N 1
ATOM 1012 C CA . GLY A 1 138 ? 7.111 -9.012 -12.623 1.00 94.00 138 GLY A CA 1
ATOM 1013 C C . GLY A 1 138 ? 6.019 -8.673 -11.623 1.00 94.00 138 GLY A C 1
ATOM 1014 O O . GLY A 1 138 ? 5.641 -7.523 -11.440 1.00 94.00 138 GLY A O 1
ATOM 1015 N N . VAL A 1 139 ? 5.486 -9.719 -10.997 1.00 96.88 139 VAL A N 1
ATOM 1016 C CA . VAL A 1 139 ? 4.506 -9.573 -9.918 1.00 96.88 139 VAL A CA 1
ATOM 1017 C C . VAL A 1 139 ? 5.203 -9.026 -8.677 1.00 96.88 139 VAL A C 1
ATOM 1019 O O . VAL A 1 139 ? 6.319 -9.445 -8.357 1.00 96.88 139 VAL A O 1
ATOM 1022 N N . GLU A 1 140 ? 4.520 -8.152 -7.949 1.00 96.81 140 GLU A N 1
ATOM 1023 C CA . GLU A 1 140 ? 4.933 -7.703 -6.621 1.00 96.81 140 GLU A CA 1
ATOM 1024 C C . GLU A 1 140 ? 3.838 -8.014 -5.602 1.00 96.81 140 GLU A C 1
ATOM 1026 O O . GLU A 1 140 ? 2.650 -7.891 -5.898 1.00 96.81 140 GLU A O 1
ATOM 1031 N N . LEU A 1 141 ? 4.240 -8.433 -4.402 1.00 97.12 141 LEU A N 1
ATOM 1032 C CA . LEU A 1 141 ? 3.348 -8.676 -3.271 1.00 97.12 141 LEU A CA 1
ATOM 1033 C C . LEU A 1 141 ? 3.757 -7.786 -2.104 1.00 97.12 141 LEU A C 1
ATOM 1035 O O . LEU A 1 141 ? 4.869 -7.923 -1.591 1.00 97.12 141 LEU A O 1
ATOM 1039 N N . ALA A 1 142 ? 2.840 -6.948 -1.634 1.00 96.38 142 ALA A N 1
ATOM 1040 C CA . ALA A 1 142 ? 2.968 -6.220 -0.383 1.00 96.38 142 ALA A CA 1
ATOM 1041 C C . ALA A 1 142 ? 2.012 -6.793 0.672 1.00 96.38 142 ALA A C 1
ATOM 1043 O O . ALA A 1 142 ? 0.854 -7.100 0.398 1.00 96.38 142 ALA A O 1
ATOM 1044 N N . LEU A 1 143 ? 2.503 -6.936 1.904 1.00 97.31 143 LEU A N 1
ATOM 1045 C CA . LEU A 1 143 ? 1.767 -7.446 3.064 1.00 97.31 143 LEU A CA 1
ATOM 1046 C C . LEU A 1 143 ? 1.770 -6.417 4.215 1.00 97.31 143 LEU A C 1
ATOM 1048 O O . LEU A 1 143 ? 2.380 -6.664 5.260 1.00 97.31 143 LEU A O 1
ATOM 1052 N N . PRO A 1 144 ? 1.152 -5.237 4.040 1.00 96.19 144 PRO A N 1
ATOM 1053 C CA . PRO A 1 144 ? 1.002 -4.244 5.095 1.00 96.19 144 PRO A CA 1
ATOM 1054 C C . PRO A 1 144 ? 0.072 -4.720 6.216 1.00 96.19 144 PRO A C 1
ATOM 1056 O O . PRO A 1 144 ? -1.032 -5.218 5.999 1.00 96.19 144 PRO A O 1
ATOM 1059 N N . MET A 1 145 ? 0.510 -4.480 7.444 1.00 97.62 145 MET A N 1
ATOM 1060 C CA . MET A 1 145 ? -0.264 -4.578 8.670 1.00 97.62 145 MET A CA 1
ATOM 1061 C C . MET A 1 145 ? -0.288 -3.209 9.338 1.00 97.62 145 MET A C 1
ATOM 1063 O O . MET A 1 145 ? 0.746 -2.552 9.462 1.00 97.62 145 MET A O 1
ATOM 1067 N N . ARG A 1 146 ? -1.468 -2.788 9.788 1.00 97.31 146 ARG A N 1
ATOM 1068 C CA . ARG A 1 146 ? -1.695 -1.490 10.421 1.00 97.31 146 ARG A CA 1
ATOM 1069 C C . ARG A 1 146 ? -2.300 -1.666 11.800 1.00 97.31 146 ARG A C 1
ATOM 1071 O O . ARG A 1 146 ? -3.157 -2.525 12.001 1.00 97.31 146 ARG A O 1
ATOM 1078 N N . ILE A 1 147 ? -1.863 -0.831 12.733 1.00 97.81 147 ILE A N 1
ATOM 1079 C CA . ILE A 1 147 ? -2.388 -0.751 14.094 1.00 97.81 147 ILE A CA 1
ATOM 1080 C C . ILE A 1 147 ? -2.700 0.712 14.372 1.00 97.81 147 ILE A C 1
ATOM 1082 O O . ILE A 1 147 ? -1.811 1.549 14.230 1.00 97.81 147 ILE A O 1
ATOM 1086 N N . SER A 1 148 ? -3.928 1.024 14.783 1.00 97.12 148 SER A N 1
ATOM 1087 C CA . SER A 1 148 ? -4.325 2.394 15.120 1.00 97.12 148 SER A CA 1
ATOM 1088 C C . SER A 1 148 ? -4.912 2.518 16.518 1.00 97.12 148 SER A C 1
ATOM 1090 O O . SER A 1 148 ? -5.492 1.572 17.058 1.00 97.12 148 SER A O 1
ATOM 1092 N N . GLN A 1 149 ? -4.742 3.693 17.118 1.00 96.56 149 GLN A N 1
ATOM 1093 C CA . GLN A 1 149 ? -5.342 4.034 18.399 1.00 96.56 149 GLN A CA 1
ATOM 1094 C C . GLN A 1 149 ? -5.623 5.534 18.508 1.00 96.56 149 GLN A C 1
ATOM 1096 O O . GLN A 1 149 ? -4.727 6.365 18.345 1.00 96.56 149 GLN A O 1
ATOM 1101 N N . SER A 1 150 ? -6.854 5.866 18.883 1.00 95.56 150 SER A N 1
ATOM 1102 C CA . SER A 1 150 ? -7.295 7.220 19.196 1.00 95.56 150 SER A CA 1
ATOM 1103 C C . SER A 1 150 ? -7.002 7.583 20.649 1.00 95.56 150 SER A C 1
ATOM 1105 O O . SER A 1 150 ? -7.239 6.807 21.581 1.00 95.56 150 SER A O 1
ATOM 1107 N N . PHE A 1 151 ? -6.529 8.809 20.858 1.00 92.75 151 PHE A N 1
ATOM 1108 C CA . PHE A 1 151 ? -6.326 9.417 22.170 1.00 92.75 151 PHE A CA 1
ATOM 1109 C C . PHE A 1 151 ? -6.760 10.882 22.156 1.00 92.75 151 PHE A C 1
ATOM 1111 O O . PHE A 1 151 ? -6.164 11.755 21.525 1.00 92.75 151 PHE A O 1
ATOM 1118 N N . GLY A 1 152 ? -7.817 11.177 22.916 1.00 90.94 152 GLY A N 1
ATOM 1119 C CA . GLY A 1 152 ? -8.407 12.510 22.927 1.00 90.94 152 GLY A CA 1
ATOM 1120 C C . GLY A 1 152 ? -8.976 12.856 21.552 1.00 90.94 152 GLY A C 1
ATOM 1121 O O . GLY A 1 152 ? -9.975 12.275 21.147 1.00 90.94 152 GLY A O 1
ATOM 1122 N N . ARG A 1 153 ? -8.353 13.819 20.868 1.00 92.81 153 ARG A N 1
ATOM 1123 C CA . ARG A 1 153 ? -8.740 14.255 19.515 1.00 92.81 153 ARG A CA 1
ATOM 1124 C C . ARG A 1 153 ? -7.847 13.695 18.411 1.00 92.81 153 ARG A C 1
ATOM 1126 O O . ARG A 1 153 ? -8.168 13.889 17.254 1.00 92.81 153 ARG A O 1
ATOM 1133 N N . GLY A 1 154 ? -6.731 13.064 18.768 1.00 94.25 154 GLY A N 1
ATOM 1134 C CA . GLY A 1 154 ? -5.786 12.547 17.788 1.00 94.25 154 GLY A CA 1
ATOM 1135 C C . GLY A 1 154 ? -5.917 11.045 17.578 1.00 94.25 154 GLY A C 1
ATOM 1136 O O . GLY A 1 154 ? -6.393 10.332 18.466 1.00 94.25 154 GLY A O 1
ATOM 1137 N N . ARG A 1 155 ? -5.431 10.573 16.431 1.00 94.50 155 ARG A N 1
ATOM 1138 C CA . ARG A 1 155 ? -5.277 9.155 16.090 1.00 94.50 155 ARG A CA 1
ATOM 1139 C C . ARG A 1 155 ? -3.834 8.897 15.683 1.00 94.50 155 ARG A C 1
ATOM 1141 O O . ARG A 1 155 ? -3.279 9.625 14.868 1.00 94.50 155 ARG A O 1
ATOM 1148 N N . LEU A 1 156 ? -3.215 7.877 16.271 1.00 95.75 156 LEU A N 1
ATOM 1149 C CA . LEU A 1 156 ? -1.910 7.376 15.843 1.00 95.75 156 LEU A CA 1
ATOM 1150 C C . LEU A 1 156 ? -2.111 6.061 15.110 1.00 95.75 156 LEU A C 1
ATOM 1152 O O . LEU A 1 156 ? -2.760 5.164 15.646 1.00 95.75 156 LEU A O 1
ATOM 1156 N N . THR A 1 157 ? -1.498 5.933 13.943 1.00 96.44 157 THR A N 1
ATOM 1157 C CA . THR A 1 157 ? -1.470 4.701 13.165 1.00 96.44 157 THR A CA 1
ATOM 1158 C C . THR A 1 157 ? -0.027 4.311 12.889 1.00 96.44 157 THR A C 1
ATOM 1160 O O . THR A 1 157 ? 0.758 5.112 12.391 1.00 96.44 157 THR A O 1
ATOM 1163 N N . ALA A 1 158 ? 0.337 3.079 13.222 1.00 95.81 158 ALA A N 1
ATOM 1164 C CA . ALA A 1 158 ? 1.603 2.469 12.848 1.00 95.81 158 ALA A CA 1
ATOM 1165 C C . ALA A 1 158 ? 1.359 1.435 11.747 1.00 95.81 158 ALA A C 1
ATOM 1167 O O . ALA A 1 158 ? 0.374 0.696 11.793 1.00 95.81 158 ALA A O 1
ATOM 1168 N N . GLN A 1 159 ? 2.269 1.360 10.784 1.00 95.75 159 GLN A N 1
ATOM 1169 C CA . GLN A 1 159 ? 2.245 0.395 9.695 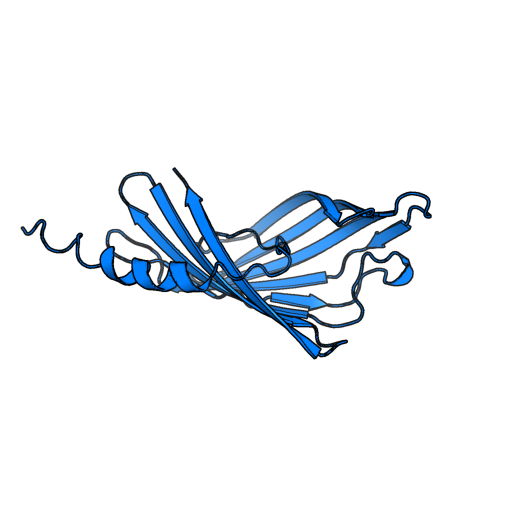1.00 95.75 159 GLN A CA 1
ATOM 1170 C C . GLN A 1 159 ? 3.574 -0.347 9.627 1.00 95.75 159 GLN A C 1
ATOM 1172 O O . GLN A 1 159 ? 4.633 0.272 9.664 1.00 95.75 159 GLN A O 1
ATOM 1177 N N . PHE A 1 160 ? 3.499 -1.660 9.458 1.00 95.81 160 PHE A N 1
ATOM 1178 C CA . PHE A 1 160 ? 4.608 -2.525 9.083 1.00 95.81 160 PHE A CA 1
ATOM 1179 C C . PHE A 1 160 ? 4.261 -3.200 7.760 1.00 95.81 160 PHE A C 1
ATOM 1181 O O . PHE A 1 160 ? 3.159 -3.724 7.633 1.00 95.81 160 PHE A O 1
ATOM 1188 N N . ALA A 1 161 ? 5.164 -3.208 6.788 1.00 94.81 161 ALA A N 1
ATOM 1189 C CA . ALA A 1 161 ? 4.934 -3.862 5.505 1.00 94.81 161 ALA A CA 1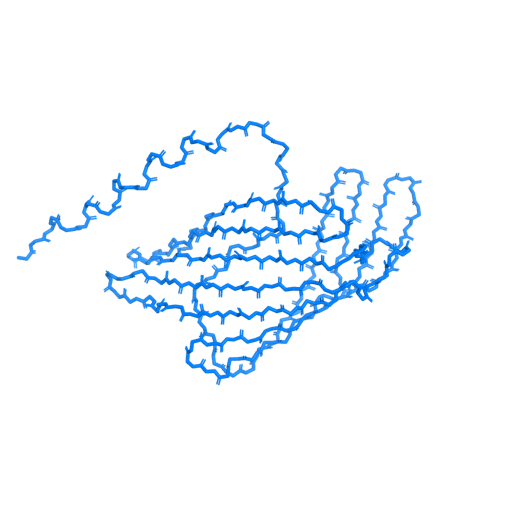
ATOM 1190 C C . ALA A 1 161 ? 6.131 -4.717 5.093 1.00 94.81 161 ALA A C 1
ATOM 1192 O O . ALA A 1 161 ? 7.283 -4.305 5.213 1.00 94.81 161 ALA A O 1
ATOM 1193 N N . TYR A 1 162 ? 5.830 -5.905 4.574 1.00 95.50 162 TYR A N 1
ATOM 1194 C CA . TYR A 1 162 ? 6.769 -6.741 3.835 1.00 95.50 162 TYR A CA 1
ATOM 1195 C C . TYR A 1 162 ? 6.441 -6.665 2.348 1.00 95.50 162 TYR A C 1
ATOM 1197 O O . TYR A 1 162 ? 5.279 -6.803 1.980 1.00 95.50 162 TYR A O 1
ATOM 1205 N N . LEU A 1 163 ? 7.455 -6.458 1.515 1.00 94.88 163 LEU A N 1
ATOM 1206 C CA . LEU A 1 163 ? 7.351 -6.411 0.062 1.00 94.88 163 LEU A CA 1
ATOM 1207 C C . LEU A 1 163 ? 8.243 -7.491 -0.547 1.00 94.88 163 LEU A C 1
ATOM 1209 O O . LEU A 1 163 ? 9.396 -7.643 -0.134 1.00 94.88 163 LEU A O 1
ATOM 1213 N N . HIS A 1 164 ? 7.729 -8.183 -1.560 1.00 95.94 164 HIS A N 1
ATOM 1214 C CA . HIS A 1 164 ? 8.475 -9.126 -2.386 1.00 95.94 164 HIS A CA 1
ATOM 1215 C C . HIS A 1 164 ? 8.202 -8.847 -3.865 1.00 95.94 164 HIS A C 1
ATOM 1217 O O . HIS A 1 164 ? 7.085 -9.051 -4.337 1.00 95.94 164 HIS A O 1
ATOM 1223 N N . ALA A 1 165 ? 9.224 -8.395 -4.590 1.00 95.25 165 ALA A N 1
ATOM 1224 C CA . ALA A 1 165 ? 9.201 -8.320 -6.046 1.00 95.25 165 ALA A CA 1
ATOM 1225 C C . ALA A 1 165 ? 9.745 -9.635 -6.619 1.00 95.25 165 ALA A C 1
ATOM 1227 O O . ALA A 1 165 ? 10.904 -9.995 -6.396 1.00 95.25 165 ALA A O 1
ATOM 1228 N N . PHE A 1 166 ? 8.903 -10.380 -7.335 1.00 94.38 166 PHE A N 1
ATOM 1229 C CA . PHE A 1 166 ? 9.223 -11.747 -7.754 1.00 94.38 166 PHE A CA 1
ATOM 1230 C C . PHE A 1 166 ? 10.195 -11.818 -8.938 1.00 94.38 166 PHE A C 1
ATOM 1232 O O . PHE A 1 166 ? 10.862 -12.838 -9.086 1.00 94.38 166 PHE A O 1
ATOM 1239 N N . ALA A 1 167 ? 10.288 -10.769 -9.765 1.00 92.94 167 ALA A N 1
ATOM 1240 C CA . ALA A 1 167 ? 11.190 -10.744 -10.923 1.00 92.94 167 ALA A CA 1
ATOM 1241 C C . ALA A 1 167 ? 12.668 -10.860 -10.514 1.00 92.94 167 ALA A C 1
ATOM 1243 O O . ALA A 1 167 ? 13.392 -11.684 -11.068 1.00 92.94 167 ALA A O 1
ATOM 1244 N N . ASP A 1 168 ? 13.068 -10.098 -9.493 1.00 93.00 168 ASP A N 1
ATOM 1245 C CA . ASP A 1 168 ? 14.466 -9.985 -9.055 1.00 93.00 168 ASP A CA 1
ATOM 1246 C C . ASP A 1 168 ? 14.723 -10.620 -7.674 1.00 93.00 168 ASP A C 1
ATOM 1248 O O . ASP A 1 168 ? 15.796 -10.453 -7.09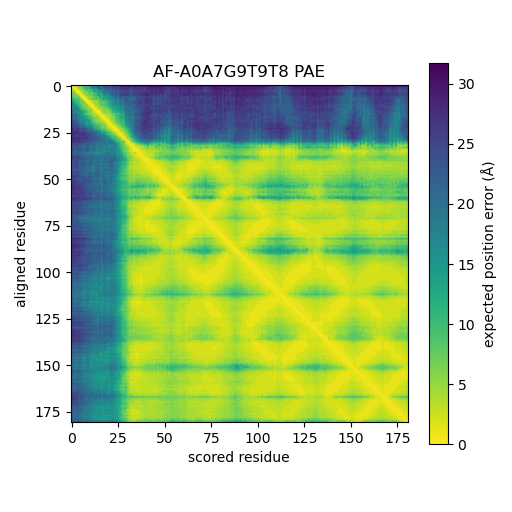6 1.00 93.00 168 ASP A O 1
ATOM 1252 N N . ASP A 1 169 ? 13.724 -11.313 -7.109 1.00 95.00 169 ASP A N 1
ATOM 1253 C CA . ASP A 1 169 ? 13.699 -11.812 -5.719 1.00 95.00 169 ASP A CA 1
ATOM 1254 C C . ASP A 1 169 ? 14.041 -10.728 -4.671 1.00 95.00 169 ASP A C 1
ATOM 1256 O O . ASP A 1 169 ? 14.568 -11.002 -3.587 1.00 95.00 169 ASP A O 1
ATOM 1260 N N . ALA A 1 170 ? 13.731 -9.468 -4.982 1.00 92.88 170 ALA A N 1
ATOM 1261 C CA . ALA A 1 170 ? 13.989 -8.345 -4.096 1.00 92.88 170 ALA A CA 1
ATOM 1262 C C . ALA A 1 170 ? 12.966 -8.318 -2.955 1.00 92.88 170 ALA A C 1
ATOM 1264 O O . ALA A 1 170 ? 11.762 -8.502 -3.157 1.00 92.88 170 ALA A O 1
ATOM 1265 N N . ARG A 1 171 ? 13.450 -8.075 -1.732 1.00 94.75 171 ARG A N 1
ATOM 1266 C CA . ARG A 1 171 ? 12.636 -8.078 -0.511 1.00 94.75 171 ARG A CA 1
ATOM 1267 C C . ARG A 1 171 ? 12.889 -6.815 0.286 1.00 94.75 171 ARG A C 1
ATOM 1269 O O . ARG A 1 171 ? 14.039 -6.440 0.505 1.00 94.75 171 ARG A O 1
ATOM 1276 N N . MET A 1 172 ? 11.821 -6.191 0.762 1.00 92.50 172 MET A N 1
ATOM 1277 C CA . MET A 1 172 ? 11.904 -4.974 1.562 1.00 92.50 172 MET A CA 1
ATOM 1278 C C . MET A 1 172 ? 10.991 -5.073 2.778 1.00 92.50 172 MET A C 1
ATOM 1280 O O . MET A 1 172 ? 9.897 -5.630 2.717 1.00 92.50 172 MET A O 1
ATOM 1284 N N . LEU A 1 173 ? 11.458 -4.513 3.889 1.00 93.62 173 LEU A N 1
ATOM 1285 C CA . LEU A 1 173 ? 10.646 -4.238 5.063 1.00 93.62 173 LEU A CA 1
ATOM 1286 C C . LEU A 1 173 ? 10.506 -2.729 5.205 1.00 93.62 173 LEU A C 1
ATOM 1288 O O . LEU A 1 173 ? 11.502 -2.011 5.117 1.00 93.62 173 LEU A O 1
ATOM 1292 N N . SER A 1 174 ? 9.289 -2.256 5.443 1.00 89.00 174 SER A N 1
ATOM 1293 C CA . SER A 1 174 ? 9.014 -0.848 5.708 1.00 89.00 174 SER A CA 1
ATOM 1294 C C . SER A 1 174 ? 8.246 -0.680 7.013 1.00 89.00 174 SER A C 1
ATOM 1296 O O . SER A 1 174 ? 7.453 -1.533 7.423 1.00 89.00 174 SER A O 1
ATOM 1298 N N . LEU A 1 175 ? 8.516 0.436 7.686 1.00 92.88 175 LEU A N 1
ATOM 1299 C CA . LEU A 1 175 ? 7.798 0.869 8.873 1.00 92.88 175 LEU A CA 1
ATOM 1300 C C . LEU A 1 175 ? 7.392 2.330 8.687 1.00 92.88 175 LEU A C 1
ATOM 1302 O O . LEU A 1 175 ? 8.213 3.157 8.296 1.00 92.88 175 LEU A O 1
ATOM 1306 N N . GLY A 1 176 ? 6.138 2.638 8.993 1.00 90.88 176 GLY A N 1
ATOM 1307 C CA . GLY A 1 176 ? 5.591 3.987 8.936 1.00 90.88 176 GLY A CA 1
ATOM 1308 C C . GLY A 1 176 ? 4.767 4.302 10.174 1.00 90.88 176 GLY A C 1
ATOM 1309 O O . GLY A 1 176 ? 4.202 3.409 10.805 1.00 90.88 176 GLY A O 1
ATOM 1310 N N . VAL A 1 177 ? 4.697 5.583 10.521 1.00 92.31 177 VAL A N 1
ATOM 1311 C CA . VAL A 1 177 ? 3.823 6.090 11.579 1.00 92.31 177 VAL A CA 1
ATOM 1312 C C . VAL A 1 177 ? 3.145 7.356 11.072 1.00 92.31 177 VAL A C 1
ATOM 1314 O O . VAL A 1 177 ? 3.804 8.221 10.501 1.00 92.31 177 VAL A O 1
ATOM 1317 N N . LEU A 1 178 ? 1.841 7.463 11.302 1.00 91.88 178 LEU A N 1
ATOM 1318 C CA . LEU A 1 178 ? 1.015 8.622 10.992 1.00 91.88 178 LEU A CA 1
ATOM 1319 C C . LEU A 1 178 ? 0.302 9.085 12.260 1.00 91.88 178 LEU A C 1
ATOM 1321 O O . LEU A 1 178 ? -0.235 8.270 13.008 1.00 91.88 178 LEU A O 1
ATOM 1325 N N . TYR A 1 179 ? 0.294 10.394 12.489 1.00 92.81 179 TYR A N 1
ATOM 1326 C CA . TYR A 1 179 ? -0.515 11.028 13.519 1.00 92.81 179 TYR A CA 1
ATOM 1327 C C . TYR A 1 179 ? -1.459 12.043 12.877 1.00 92.81 179 TYR A C 1
ATOM 1329 O O . TYR A 1 179 ? -1.011 12.922 12.141 1.00 92.81 179 TYR A O 1
ATOM 1337 N N . GLU A 1 180 ? -2.743 11.927 13.191 1.00 90.94 180 GLU A N 1
ATOM 1338 C CA . GLU A 1 180 ? -3.829 12.774 12.693 1.00 90.94 180 GLU A CA 1
ATOM 1339 C C . GLU A 1 180 ? -4.468 13.514 13.881 1.00 90.94 180 GLU A C 1
ATOM 1341 O O . GLU A 1 180 ? -4.632 12.914 14.947 1.00 90.94 180 GLU A O 1
ATOM 1346 N N . HIS A 1 181 ? -4.796 14.806 13.731 1.00 90.94 181 HIS A N 1
ATOM 1347 C CA . HIS A 1 181 ? -5.382 15.664 14.778 1.00 90.94 181 HIS A CA 1
ATOM 1348 C C . HIS A 1 181 ? -6.596 16.449 14.283 1.00 90.94 181 HIS A C 1
ATOM 1350 O O . HIS A 1 181 ? -6.523 16.957 13.142 1.00 90.94 181 HIS A O 1
#

Solvent-accessible surface area (backbone atoms only — not comparable to full-atom values): 9818 Å² total; per-residue (Å²): 140,76,86,74,69,71,65,67,67,66,67,72,60,61,78,66,63,74,75,69,73,68,91,59,86,82,69,81,63,91,70,76,76,67,82,37,77,61,58,77,46,79,46,78,49,79,46,73,50,78,47,75,58,91,64,32,40,38,34,34,59,56,31,43,35,44,33,38,20,82,46,93,38,33,25,43,34,42,31,36,33,27,32,38,35,36,39,75,99,53,75,74,31,61,27,37,29,31,38,34,43,33,42,40,34,38,79,32,76,60,48,97,95,43,57,12,26,21,39,35,47,29,40,38,39,52,72,21,29,52,93,34,65,42,12,58,92,34,46,32,42,37,47,35,36,33,40,27,43,76,56,96,78,30,37,41,30,41,34,42,31,42,36,40,35,62,67,79,69,45,73,47,79,48,76,45,75,41,77,49,115

Mean predicted aligned error: 9.02 Å

Sequence (181 aa):
MSRRFVTSVLMMLAPGLAALTAPGPAMASAYEVGDTDIGAGWKVKLQVARLRSGDELGWSHPELEVGWGFADSLELAVGTGYGRIETTGGPRRHGHHDARVALKWGIRQESPGTVGIAFEPDVTLPTGDRAAGTGGDGVELALPMRISQSFGRGRLTAQFAYLHAFADDARMLSLGVLYEH

Secondary structure (DSSP, 8-state):
--TTSSHHHHTSSGGGGGGG---------S-----SPPPPEEEEEEEEEEEEETTEEEEEEEEEEEEEEEETTEEEEEEEEEEEEEETTS-EEEEEPPEEEEEEEEEE--BTTB-EEEE--EEEES-S-TTTTSS-SS-EEEEEEEEEEEETTEEEEEEEEEEEETTTTEEEEEEEEEEE-

Organism: Pseudoxanthomonas mexicana (NCBI:txid128785)

Foldseek 3Di:
DDPPPPPVVVVVPPVVVVVPPDPDPPPPPPDDQDDLAADAAKDKDWDWDWDDDPQKIKIWHTKIKIWHRPDRFKIKIKIWTKMWMDGVVDDIFIKIAFIKIKMKGFPDDADVPDKTKIWIKMKTAQPMDVVRVRGDPGMKIKIKIKIWY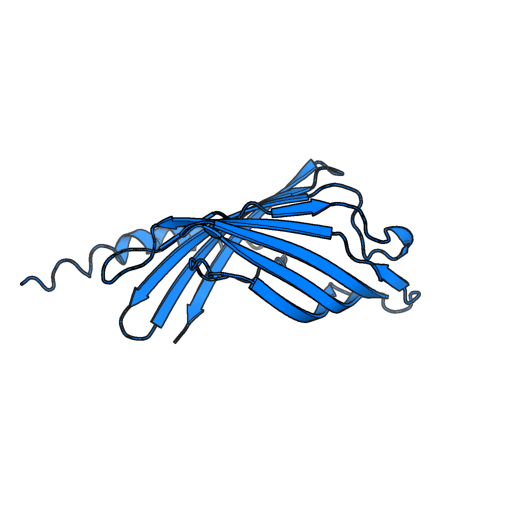DDDPKIKIKIWIWMAGPVVRDIDIDIDMDMDD
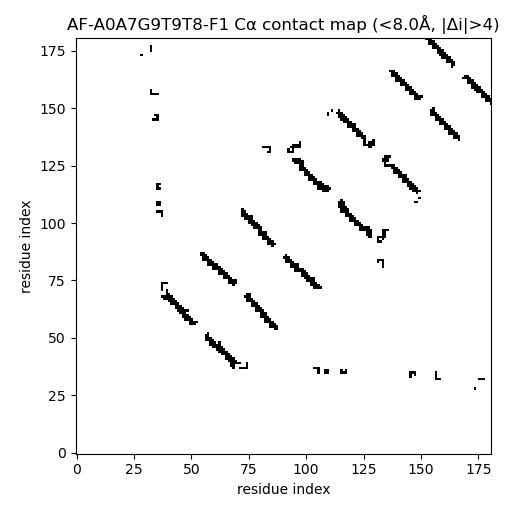
pLDDT: mean 84.04, std 20.88, range [31.34, 98.44]